Protein AF-A0A930QP45-F1 (afdb_monomer_lite)

Sequence (273 aa):
MTIDEEVNREAQKKAFLYTALIFAVLMLITQWYATQAVAEECGYDPLLGSYISIGSSKIYPPYDYLLWSYDEYISRAIPDILDAYSALAQIVLLISMVLMYFIKKNLLVQTSHGSASFASKKDIDQSDLGSYASKNGGVYEYRKTKKKFLGLIPYTKKEKIIKDSGVVVGINPYTHKLMLHDGVEHMLLMAPTRSGKGVCTIIPTGLIWKHSIFFFDPKGELWNLTSGYRKNVLKQKVLKFQPLCTDGSAARWNPLAEVNYRTTEELSDVQSI

pLDDT: mean 86.31, std 10.95, range [44.16, 97.75]

Radius of gyration: 36.77 Å; chains: 1; bounding box: 72×48×103 Å

Foldseek 3Di:
DDPQVVQLVVLLVVLVVVLVVQLVVQLLVLLQVLLQQLCVVVVNDCVLDDFDDDPPDTGDHSCSLVVLCPDPVSCVVPVVSSVVSVCSSVVSVVVSVVSSVVSSVVSRDDQPPHPDDPDDPVNLVQALFFQADDPPGGDFDWDFDFDDDVNHRTDTDTDGHGDQAAFFPAADPVPRHTTGHDDPDDDDDDDDPPRCCCPRTVLVNLQRHLDDDDDPDPPCPSVVRRQCNCCPPSVDDGAAADPPDDVPRHDDDDLVVQAPPPDPCRVVSVVVD

Secondary structure (DSSP, 8-state):
--HHHHHHHHHHHHHHHHHHHHHHHHHHHHHHHHHHHHHHHTTT-GGG---EEETTEEE--TTHHHHHHH-HHHHHHSHHHHHHHTTHHHHHHHHHHHHHHHHHHHH----TT----PPPHHHHTTSS-SSS-BSSSS-B-EEEEEEEETTTEEEEEEEEPPP-S-EEEEE-TTT-PEEEE-SSS-------TTS-HIIIIIHHHHHH--S------TTSHHHHHHHHHHHHTS------B-TT--SS-SB---GGGGS-TTSTTHHHHHHH-

Structure (mmCIF, N/CA/C/O backbone):
data_AF-A0A930QP45-F1
#
_entry.id   AF-A0A930QP45-F1
#
loop_
_atom_site.group_PDB
_atom_site.id
_atom_site.type_symbol
_atom_site.label_atom_id
_atom_site.label_alt_id
_atom_site.label_comp_id
_atom_site.label_asym_id
_atom_site.label_entity_id
_atom_site.label_seq_id
_atom_site.pdbx_PDB_ins_code
_atom_site.Cartn_x
_atom_site.Cartn_y
_atom_site.Cartn_z
_atom_site.occupancy
_atom_site.B_iso_or_equiv
_atom_site.auth_seq_id
_atom_site.auth_comp_id
_atom_site.auth_asym_id
_atom_site.auth_atom_id
_atom_site.pdbx_PDB_model_num
ATOM 1 N N . MET A 1 1 ? 14.841 -12.980 0.825 1.00 49.50 1 MET A N 1
ATOM 2 C CA . MET A 1 1 ? 15.265 -11.945 -0.131 1.00 49.50 1 MET A CA 1
ATOM 3 C C . MET A 1 1 ? 14.621 -10.659 0.331 1.00 49.50 1 MET A C 1
ATOM 5 O O . MET A 1 1 ? 13.404 -10.650 0.480 1.00 49.50 1 MET A O 1
ATOM 9 N N . THR A 1 2 ? 15.402 -9.656 0.715 1.00 63.16 2 THR A N 1
ATOM 10 C CA . THR A 1 2 ? 14.841 -8.378 1.186 1.00 63.16 2 THR A CA 1
ATOM 11 C C . THR A 1 2 ? 14.203 -7.627 0.010 1.00 63.16 2 THR A C 1
ATOM 13 O O . THR A 1 2 ? 14.558 -7.863 -1.145 1.00 63.16 2 THR A O 1
ATOM 16 N N . ILE A 1 3 ? 13.248 -6.729 0.277 1.00 63.53 3 ILE A N 1
ATOM 17 C CA . ILE A 1 3 ? 12.600 -5.910 -0.769 1.00 63.53 3 ILE A CA 1
ATOM 18 C C . ILE A 1 3 ? 13.662 -5.161 -1.598 1.00 63.53 3 ILE A C 1
ATOM 20 O O . ILE A 1 3 ? 13.576 -5.105 -2.824 1.00 63.53 3 ILE A O 1
ATOM 24 N N . ASP A 1 4 ? 14.719 -4.681 -0.942 1.00 66.62 4 ASP A N 1
ATOM 25 C CA . ASP A 1 4 ? 15.844 -3.992 -1.578 1.00 66.62 4 ASP A CA 1
ATOM 26 C C . ASP A 1 4 ? 16.640 -4.897 -2.541 1.00 66.62 4 ASP A C 1
ATOM 28 O O . ASP A 1 4 ? 17.065 -4.447 -3.606 1.00 66.62 4 ASP A O 1
ATOM 32 N N . GLU A 1 5 ? 16.828 -6.183 -2.219 1.00 73.69 5 GLU A N 1
ATOM 33 C CA . GLU A 1 5 ? 17.485 -7.148 -3.114 1.00 73.69 5 GLU A CA 1
ATOM 34 C C . GLU A 1 5 ? 16.656 -7.398 -4.376 1.00 73.69 5 GLU A C 1
ATOM 36 O O . GLU A 1 5 ? 17.205 -7.493 -5.476 1.00 73.69 5 GLU A O 1
ATOM 41 N N . GLU A 1 6 ? 15.331 -7.474 -4.242 1.00 76.88 6 GLU A N 1
ATOM 42 C CA . GLU A 1 6 ? 14.438 -7.660 -5.382 1.00 76.88 6 GLU A CA 1
ATOM 43 C C . GLU A 1 6 ? 14.409 -6.424 -6.290 1.00 76.88 6 GLU A C 1
ATOM 45 O O . GLU A 1 6 ? 14.542 -6.560 -7.512 1.00 76.88 6 GLU A O 1
ATOM 50 N N . VAL A 1 7 ? 14.344 -5.224 -5.705 1.00 75.12 7 VAL A N 1
ATOM 51 C CA . VAL A 1 7 ? 14.433 -3.951 -6.436 1.00 75.12 7 VAL A CA 1
ATOM 52 C C . VAL A 1 7 ? 15.776 -3.827 -7.152 1.00 75.12 7 VAL A C 1
ATOM 54 O O . VAL A 1 7 ? 15.815 -3.504 -8.340 1.00 75.12 7 VAL A O 1
ATOM 57 N N . ASN A 1 8 ? 16.882 -4.148 -6.480 1.00 82.00 8 ASN A N 1
ATOM 58 C CA . ASN A 1 8 ? 18.208 -4.096 -7.092 1.00 82.00 8 ASN A CA 1
ATOM 59 C C . ASN A 1 8 ? 18.384 -5.158 -8.188 1.00 82.00 8 ASN A C 1
ATOM 61 O O . ASN A 1 8 ? 19.027 -4.890 -9.206 1.00 82.00 8 ASN A O 1
ATOM 65 N N . ARG A 1 9 ? 17.767 -6.338 -8.053 1.00 83.19 9 ARG A N 1
ATOM 66 C CA . ARG A 1 9 ? 17.727 -7.357 -9.113 1.00 83.19 9 ARG A CA 1
ATOM 67 C C . ARG A 1 9 ? 16.935 -6.873 -10.328 1.00 83.19 9 ARG A C 1
ATOM 69 O O . ARG A 1 9 ? 17.365 -7.090 -11.462 1.00 83.19 9 ARG A O 1
ATOM 76 N N . GLU A 1 10 ? 15.798 -6.206 -10.129 1.00 85.56 10 GLU A N 1
ATOM 77 C CA . GLU A 1 10 ? 15.062 -5.571 -11.228 1.00 85.56 10 GLU A CA 1
ATOM 78 C C . GLU A 1 10 ? 15.866 -4.448 -11.888 1.00 85.56 10 GLU A C 1
ATOM 80 O O . GLU A 1 10 ? 15.910 -4.367 -13.117 1.00 85.56 10 GLU A O 1
ATOM 85 N N . ALA A 1 11 ? 16.524 -3.602 -11.093 1.00 85.06 11 ALA A N 1
ATOM 86 C CA . ALA A 1 11 ? 17.393 -2.538 -11.579 1.00 85.06 11 ALA A CA 1
ATOM 87 C C . ALA A 1 11 ? 18.532 -3.098 -12.441 1.00 85.06 11 ALA A C 1
ATOM 89 O O . ALA A 1 11 ? 18.781 -2.586 -13.531 1.00 85.06 11 ALA A O 1
ATOM 90 N N . GLN A 1 12 ? 19.164 -4.195 -12.013 1.00 85.31 12 GLN A N 1
ATOM 91 C CA . GLN A 1 12 ? 20.183 -4.896 -12.798 1.00 85.31 12 GLN A CA 1
ATOM 92 C C . GLN A 1 12 ? 19.629 -5.434 -14.120 1.00 85.31 12 GLN A C 1
ATOM 94 O O . GLN A 1 12 ? 20.250 -5.230 -15.162 1.00 85.31 12 GLN A O 1
ATOM 99 N N . LYS A 1 13 ? 18.447 -6.068 -14.106 1.00 88.25 13 LYS A N 1
ATOM 100 C CA . LYS A 1 13 ? 17.790 -6.553 -15.332 1.00 88.25 13 LYS A CA 1
ATOM 101 C C . LYS A 1 13 ? 17.486 -5.411 -16.303 1.00 88.25 13 LYS A C 1
ATOM 103 O O . LYS A 1 13 ? 17.770 -5.538 -17.491 1.00 88.25 13 LYS A O 1
ATOM 108 N N . LYS A 1 14 ? 16.948 -4.291 -15.808 1.00 89.62 14 LYS A N 1
ATOM 109 C CA . LYS A 1 14 ? 16.665 -3.096 -16.622 1.00 89.62 14 LYS A CA 1
ATOM 110 C C . LYS A 1 14 ? 17.944 -2.479 -17.180 1.00 89.62 14 LYS A C 1
ATOM 112 O O . LYS A 1 14 ? 17.995 -2.191 -18.368 1.00 89.62 14 LYS A O 1
ATOM 117 N N . ALA A 1 15 ? 18.982 -2.332 -16.355 1.00 90.06 15 ALA A N 1
ATOM 118 C CA . ALA A 1 15 ? 20.276 -1.807 -16.782 1.00 90.06 15 ALA A CA 1
ATOM 119 C C . ALA A 1 15 ? 20.884 -2.655 -17.905 1.00 90.06 15 ALA A C 1
ATOM 121 O O . ALA A 1 15 ? 21.324 -2.112 -18.917 1.00 90.06 15 ALA A O 1
ATOM 122 N N . PHE A 1 16 ? 20.859 -3.982 -17.752 1.00 90.69 16 PHE A N 1
ATOM 123 C CA . PHE A 1 16 ? 21.321 -4.908 -18.780 1.00 90.69 16 PHE A CA 1
ATOM 124 C C . PHE A 1 16 ? 20.503 -4.770 -20.068 1.00 90.69 16 PHE A C 1
ATOM 126 O O . PHE A 1 16 ? 21.086 -4.590 -21.132 1.00 90.69 16 PHE A O 1
ATOM 133 N N . LEU A 1 17 ? 19.168 -4.776 -19.972 1.00 92.81 17 LEU A N 1
ATOM 134 C CA . LEU A 1 17 ? 18.277 -4.650 -21.128 1.00 92.81 17 LEU A CA 1
ATOM 135 C C . LEU A 1 17 ? 18.516 -3.340 -21.897 1.00 92.81 17 LEU A C 1
ATOM 137 O O . LEU A 1 17 ? 18.656 -3.359 -23.116 1.00 92.81 17 LEU A O 1
ATOM 141 N N . TYR A 1 18 ? 18.594 -2.208 -21.191 1.00 92.12 18 TYR A N 1
ATOM 142 C CA . TYR A 1 18 ? 18.845 -0.903 -21.805 1.00 92.12 18 TYR A CA 1
ATOM 143 C C . TYR A 1 18 ? 20.219 -0.843 -22.462 1.00 92.12 18 TYR A C 1
ATOM 145 O O . TYR A 1 18 ? 20.330 -0.376 -23.590 1.00 92.12 18 TYR A O 1
ATOM 153 N N . THR A 1 19 ? 21.251 -1.359 -21.795 1.00 92.19 19 THR A N 1
ATOM 154 C CA . THR A 1 19 ? 22.601 -1.378 -22.367 1.00 92.19 19 THR A CA 1
ATOM 155 C C . THR A 1 19 ? 22.666 -2.283 -23.596 1.00 92.19 19 THR A C 1
ATOM 157 O O . THR A 1 19 ? 23.230 -1.878 -24.604 1.00 92.19 19 THR A O 1
ATOM 160 N N . ALA A 1 20 ? 22.051 -3.469 -23.556 1.00 92.94 20 ALA A N 1
ATOM 161 C CA . ALA A 1 20 ? 22.016 -4.391 -24.689 1.00 92.94 20 ALA A CA 1
ATOM 162 C C . ALA A 1 20 ? 21.291 -3.784 -25.901 1.00 92.94 20 ALA A C 1
ATOM 164 O O . ALA A 1 20 ? 21.768 -3.907 -27.026 1.00 92.94 20 ALA A O 1
ATOM 165 N N . LEU A 1 21 ? 20.177 -3.079 -25.669 1.00 95.25 21 LEU A N 1
ATOM 166 C CA . LEU A 1 21 ? 19.453 -2.370 -26.724 1.00 95.25 21 LEU A CA 1
ATOM 167 C C . LEU A 1 21 ? 20.297 -1.236 -27.323 1.00 95.25 21 LEU A C 1
ATOM 169 O O . LEU A 1 21 ? 20.416 -1.142 -28.542 1.00 95.25 21 LEU A O 1
ATOM 173 N N . ILE A 1 22 ? 20.904 -0.399 -26.476 1.00 93.62 22 ILE A N 1
ATOM 174 C CA . ILE A 1 22 ? 21.774 0.703 -26.914 1.00 93.62 22 ILE A CA 1
ATOM 175 C C . ILE A 1 22 ? 22.971 0.159 -27.702 1.00 93.62 22 ILE A C 1
ATOM 177 O O . ILE A 1 22 ? 23.286 0.684 -28.765 1.00 93.62 22 ILE A O 1
ATOM 181 N N . PHE A 1 23 ? 23.604 -0.912 -27.218 1.00 94.88 23 PHE A N 1
ATOM 182 C CA . PHE A 1 23 ? 24.708 -1.582 -27.900 1.00 94.88 23 PHE A CA 1
ATOM 183 C C . PHE A 1 23 ? 24.290 -2.100 -29.277 1.00 94.88 23 PHE A C 1
ATOM 185 O O . PHE A 1 23 ? 24.970 -1.810 -30.253 1.00 94.88 23 PHE A O 1
ATOM 192 N N . ALA A 1 24 ? 23.160 -2.808 -29.380 1.00 94.56 24 ALA A N 1
ATOM 193 C CA . ALA A 1 24 ? 22.679 -3.331 -30.656 1.00 94.56 24 ALA A CA 1
ATOM 194 C C . ALA A 1 24 ? 22.413 -2.208 -31.673 1.00 94.56 24 ALA A C 1
ATOM 196 O O . ALA A 1 24 ? 22.808 -2.320 -32.831 1.00 94.56 24 ALA A O 1
ATOM 197 N N . VAL A 1 25 ? 21.795 -1.105 -31.236 1.00 95.25 25 VAL A N 1
ATOM 198 C CA . VAL A 1 25 ? 21.522 0.056 -32.098 1.00 95.25 25 VAL A CA 1
ATOM 199 C C . VAL A 1 25 ? 22.816 0.737 -32.542 1.00 95.25 25 VAL A C 1
ATOM 201 O O . VAL A 1 25 ? 22.991 0.979 -33.734 1.00 95.25 25 VAL A O 1
ATOM 204 N N . LEU A 1 26 ? 23.736 1.020 -31.614 1.00 94.56 26 LEU A N 1
ATOM 205 C CA . LEU A 1 26 ? 25.018 1.643 -31.948 1.00 94.56 26 LEU A CA 1
ATOM 206 C C . LEU A 1 26 ? 25.853 0.753 -32.867 1.00 94.56 26 LEU A C 1
ATOM 208 O O . LEU A 1 26 ? 26.395 1.243 -33.849 1.00 94.56 26 LEU A O 1
ATOM 212 N N . MET A 1 27 ? 25.900 -0.552 -32.599 1.00 93.94 27 MET A N 1
ATOM 213 C CA . MET A 1 27 ? 26.625 -1.507 -33.430 1.00 93.94 27 MET A CA 1
ATOM 214 C C . MET A 1 27 ? 26.066 -1.540 -34.853 1.00 93.94 27 MET A C 1
ATOM 216 O O . MET A 1 27 ? 26.839 -1.473 -35.800 1.00 93.94 27 MET A O 1
ATOM 220 N N . LEU A 1 28 ? 24.739 -1.566 -35.024 1.00 95.00 28 LEU A N 1
ATOM 221 C CA . LEU A 1 28 ? 24.119 -1.512 -36.352 1.00 95.00 28 LEU A CA 1
ATOM 222 C C . LEU A 1 28 ? 24.458 -0.217 -37.096 1.00 95.00 28 LEU A C 1
ATOM 224 O O . LEU A 1 28 ? 24.818 -0.273 -38.267 1.00 95.00 28 LEU A O 1
ATOM 228 N N . ILE A 1 29 ? 24.381 0.937 -36.426 1.00 95.12 29 ILE A N 1
ATOM 229 C CA . ILE A 1 29 ? 24.712 2.236 -37.034 1.00 95.12 29 ILE A CA 1
ATOM 230 C C . ILE A 1 29 ? 26.186 2.277 -37.448 1.00 95.12 29 ILE A C 1
ATOM 232 O O . ILE A 1 29 ? 26.503 2.695 -38.558 1.00 95.12 29 ILE A O 1
ATOM 236 N N . THR A 1 30 ? 27.087 1.824 -36.579 1.00 94.31 30 THR A N 1
ATOM 237 C CA . THR A 1 30 ? 28.529 1.829 -36.837 1.00 94.31 30 THR A CA 1
ATOM 238 C C . THR A 1 30 ? 28.924 0.852 -37.941 1.00 94.31 30 THR A C 1
ATOM 240 O O . THR A 1 30 ? 29.732 1.206 -38.793 1.00 94.31 30 THR A O 1
ATOM 243 N N . GLN A 1 31 ? 28.334 -0.344 -37.973 1.00 92.81 31 GLN A N 1
ATOM 244 C CA . GLN A 1 31 ? 28.554 -1.316 -39.050 1.00 92.81 31 GLN A CA 1
ATOM 245 C C . GLN A 1 31 ? 28.015 -0.803 -40.387 1.00 92.81 31 GLN A C 1
ATOM 247 O O . GLN A 1 31 ? 28.663 -0.943 -41.426 1.00 92.81 31 GLN A O 1
ATOM 252 N N . TRP A 1 32 ? 26.872 -0.115 -40.361 1.00 95.25 32 TRP A N 1
ATOM 253 C CA . TRP A 1 32 ? 26.335 0.503 -41.564 1.00 95.25 32 TRP A CA 1
ATOM 254 C C . TRP A 1 32 ? 27.219 1.632 -42.081 1.00 95.25 32 TRP A C 1
ATOM 256 O O . TRP A 1 32 ? 27.485 1.693 -43.279 1.00 95.25 32 TRP A O 1
ATOM 266 N N . TYR A 1 33 ? 27.714 2.477 -41.175 1.00 95.69 33 TYR A N 1
ATOM 267 C CA . TYR A 1 33 ? 28.674 3.526 -41.494 1.00 95.69 33 TYR A CA 1
ATOM 268 C C . TYR A 1 33 ? 29.949 2.950 -42.117 1.00 95.69 33 TYR A C 1
ATOM 270 O O . TYR A 1 33 ? 30.330 3.386 -43.197 1.00 95.69 33 TYR A O 1
ATOM 278 N N . ALA A 1 34 ? 30.558 1.935 -41.490 1.00 94.94 34 ALA A N 1
ATOM 279 C CA . ALA A 1 34 ? 31.752 1.275 -42.020 1.00 94.94 34 ALA A CA 1
ATOM 280 C C . ALA A 1 34 ? 31.498 0.702 -43.421 1.00 94.94 34 ALA A C 1
ATOM 282 O O . ALA A 1 34 ? 32.302 0.893 -44.326 1.00 94.94 34 ALA A O 1
ATOM 283 N N . THR A 1 35 ? 30.336 0.077 -43.628 1.00 94.81 35 THR A N 1
ATOM 284 C CA . THR A 1 35 ? 29.959 -0.456 -44.940 1.00 94.81 35 THR A CA 1
ATOM 285 C C . THR A 1 35 ? 29.865 0.645 -46.001 1.00 94.81 35 THR A C 1
ATOM 287 O O . THR A 1 35 ? 30.421 0.491 -47.085 1.00 94.81 35 THR A O 1
ATOM 290 N N . GLN A 1 36 ? 29.178 1.760 -45.716 1.00 94.94 36 GLN A N 1
ATOM 291 C CA . GLN A 1 36 ? 29.063 2.844 -46.700 1.00 94.94 36 GLN A CA 1
ATOM 292 C C . GLN A 1 36 ? 30.410 3.525 -46.964 1.00 94.94 36 GLN A C 1
ATOM 294 O O . GLN A 1 36 ? 30.703 3.834 -48.113 1.00 94.94 36 GLN A O 1
ATOM 299 N N . ALA A 1 37 ? 31.229 3.725 -45.928 1.00 94.31 37 ALA A N 1
ATOM 300 C CA . ALA A 1 37 ? 32.532 4.370 -46.059 1.00 94.31 37 ALA A CA 1
ATOM 301 C C . ALA A 1 37 ? 33.485 3.545 -46.940 1.00 94.31 37 ALA A C 1
ATOM 303 O O . ALA A 1 37 ? 34.055 4.071 -47.892 1.00 94.31 37 ALA A O 1
ATOM 304 N N . VAL A 1 38 ? 33.573 2.231 -46.703 1.00 94.12 38 VAL A N 1
ATOM 305 C CA . VAL A 1 38 ? 34.374 1.323 -47.542 1.00 94.12 38 VAL A CA 1
ATOM 306 C C . VAL A 1 38 ? 33.850 1.289 -48.980 1.00 94.12 38 VAL A C 1
ATOM 308 O O . VAL A 1 38 ? 34.637 1.340 -49.925 1.00 94.12 38 VAL A O 1
ATOM 311 N N . ALA A 1 39 ? 32.526 1.249 -49.166 1.00 93.38 39 ALA A N 1
ATOM 312 C CA . ALA A 1 39 ? 31.922 1.281 -50.494 1.00 93.38 39 ALA A CA 1
ATOM 313 C C . ALA A 1 39 ? 32.240 2.574 -51.260 1.00 93.38 39 ALA A C 1
ATOM 315 O O . ALA A 1 39 ? 32.512 2.517 -52.459 1.00 93.38 39 ALA A O 1
ATOM 316 N N . GLU A 1 40 ? 32.217 3.723 -50.585 1.00 93.12 40 GLU A N 1
ATOM 317 C CA . GLU A 1 40 ? 32.550 5.020 -51.172 1.00 93.12 40 GLU A CA 1
ATOM 318 C C . GLU A 1 40 ? 34.032 5.106 -51.556 1.00 93.12 40 GLU A C 1
ATOM 320 O O . GLU A 1 40 ? 34.341 5.495 -52.683 1.00 93.12 40 GLU A O 1
ATOM 325 N N . GLU A 1 41 ? 34.938 4.667 -50.677 1.00 92.88 41 GLU A N 1
ATOM 326 C CA . GLU A 1 41 ? 36.384 4.641 -50.945 1.00 92.88 41 GLU A CA 1
ATOM 327 C C . GLU A 1 41 ? 36.750 3.720 -52.117 1.00 92.88 41 GLU A C 1
ATOM 329 O O . GLU A 1 41 ? 37.633 4.037 -52.913 1.00 92.88 41 GLU A O 1
ATOM 334 N N . CYS A 1 42 ? 36.020 2.617 -52.282 1.00 90.06 42 CYS A N 1
ATOM 335 C CA . CYS A 1 42 ? 36.181 1.703 -53.412 1.00 90.06 42 CYS A CA 1
ATOM 336 C C . CYS A 1 42 ? 35.427 2.155 -54.677 1.00 90.06 42 CYS A C 1
ATOM 338 O O . CYS A 1 42 ? 35.386 1.421 -55.663 1.00 90.06 42 CYS A O 1
ATOM 340 N N . GLY A 1 43 ? 34.769 3.319 -54.666 1.00 90.00 43 GLY A N 1
ATOM 341 C CA . GLY A 1 43 ? 34.016 3.823 -55.817 1.00 90.00 43 GLY A CA 1
ATOM 342 C C . GLY A 1 43 ? 32.782 2.987 -56.185 1.00 90.00 43 GLY A C 1
ATOM 343 O O . GLY A 1 43 ? 32.316 3.042 -57.325 1.00 90.00 43 GLY A O 1
ATOM 344 N N . TYR A 1 44 ? 32.218 2.245 -55.228 1.00 90.12 44 TYR A N 1
ATOM 345 C CA . TYR A 1 44 ? 31.093 1.324 -55.413 1.00 90.12 44 TYR A CA 1
ATOM 346 C C . TYR A 1 44 ? 31.371 0.247 -56.474 1.00 90.12 44 TYR A C 1
ATOM 348 O O . TYR A 1 44 ? 30.520 -0.001 -57.339 1.00 90.12 44 TYR A O 1
ATOM 356 N N . ASP A 1 45 ? 32.562 -0.358 -56.413 1.00 89.06 45 ASP A N 1
ATOM 357 C CA . ASP A 1 45 ? 32.994 -1.414 -57.329 1.00 89.06 45 ASP A CA 1
ATOM 358 C C . ASP A 1 45 ? 32.003 -2.602 -57.347 1.00 89.06 45 ASP A C 1
ATOM 360 O O . ASP A 1 45 ? 31.548 -3.032 -56.281 1.00 89.06 45 ASP A O 1
ATOM 364 N N . PRO A 1 46 ? 31.655 -3.155 -58.528 1.00 85.94 46 PRO A N 1
ATOM 365 C CA . PRO A 1 46 ? 30.756 -4.305 -58.639 1.00 85.94 46 PRO A CA 1
ATOM 366 C C . PRO A 1 46 ? 31.185 -5.550 -57.846 1.00 85.94 46 PRO A C 1
ATOM 368 O O . PRO A 1 46 ? 30.330 -6.371 -57.513 1.00 85.94 46 PRO A O 1
ATOM 371 N N . LEU A 1 47 ? 32.4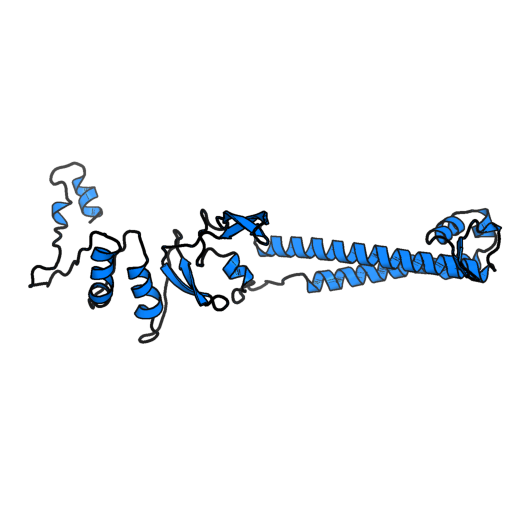78 -5.708 -57.539 1.00 86.81 47 LEU A N 1
ATOM 372 C CA . LEU A 1 47 ? 33.007 -6.831 -56.758 1.00 86.81 47 LEU A CA 1
ATOM 373 C C . LEU A 1 47 ? 32.553 -6.818 -55.292 1.00 86.81 47 LEU A C 1
ATOM 375 O O . LEU A 1 47 ? 32.560 -7.866 -54.652 1.00 86.81 47 LEU A O 1
ATOM 379 N N . LEU A 1 48 ? 32.111 -5.669 -54.769 1.00 86.44 48 LEU A N 1
ATOM 380 C CA . LEU A 1 48 ? 31.583 -5.546 -53.406 1.00 86.44 48 LEU A CA 1
ATOM 381 C C . LEU A 1 48 ? 30.169 -6.135 -53.252 1.00 86.44 48 LEU A C 1
ATOM 383 O O . LEU A 1 48 ? 29.699 -6.337 -52.134 1.00 86.44 48 LEU A O 1
ATOM 387 N N . GLY A 1 49 ? 29.496 -6.459 -54.358 1.00 87.19 49 GLY A N 1
ATOM 388 C CA . GLY A 1 49 ? 28.193 -7.116 -54.358 1.00 87.19 49 GLY A CA 1
ATOM 389 C C . GLY A 1 49 ? 27.027 -6.177 -54.665 1.00 87.19 49 GLY A C 1
ATOM 390 O O . GLY A 1 49 ? 27.165 -5.150 -55.327 1.00 87.19 49 GLY A O 1
ATOM 391 N N . SER A 1 50 ? 25.824 -6.574 -54.246 1.00 86.44 50 SER A N 1
ATOM 392 C CA . SER A 1 50 ? 24.586 -5.887 -54.619 1.00 86.44 50 SER A CA 1
ATOM 393 C C . SER A 1 50 ? 24.211 -4.781 -53.635 1.00 86.44 50 SER A C 1
ATOM 395 O O . SER A 1 50 ? 23.985 -5.048 -52.457 1.00 86.44 50 SER A O 1
ATOM 397 N N . TYR A 1 51 ? 24.011 -3.571 -54.147 1.00 90.12 51 TYR A N 1
ATOM 398 C CA . TYR A 1 51 ? 23.443 -2.444 -53.409 1.00 90.12 51 TYR A CA 1
ATOM 399 C C . TYR A 1 51 ? 22.043 -2.089 -53.918 1.00 90.12 51 TYR A C 1
ATOM 401 O O . TYR A 1 51 ? 21.663 -2.392 -55.051 1.00 90.12 51 TYR A O 1
ATOM 409 N N . ILE A 1 52 ? 21.282 -1.373 -53.092 1.00 91.25 52 ILE A N 1
ATOM 410 C CA . ILE A 1 52 ? 20.013 -0.767 -53.500 1.00 91.25 52 ILE A CA 1
ATOM 411 C C . ILE A 1 52 ? 20.302 0.659 -53.974 1.00 91.25 52 ILE A C 1
ATOM 413 O O . ILE A 1 52 ? 20.879 1.462 -53.242 1.00 91.25 52 ILE A O 1
ATOM 417 N N . SER A 1 53 ? 19.904 0.991 -55.202 1.00 87.94 53 SER A N 1
ATOM 418 C CA . SER A 1 53 ? 19.996 2.356 -55.728 1.00 87.94 53 SER A CA 1
ATOM 419 C C . SER A 1 53 ? 18.726 3.143 -55.403 1.00 87.94 53 SER A C 1
ATOM 421 O O . SER A 1 53 ? 17.648 2.803 -55.894 1.00 87.94 53 SER A O 1
ATOM 423 N N . ILE A 1 54 ? 18.851 4.212 -54.617 1.00 86.19 54 ILE A N 1
ATOM 424 C CA . ILE A 1 54 ? 17.771 5.172 -54.360 1.00 86.19 54 ILE A CA 1
ATOM 425 C C . ILE A 1 54 ? 18.215 6.526 -54.918 1.00 86.19 54 ILE A C 1
ATOM 427 O O . ILE A 1 54 ? 19.042 7.220 -54.329 1.00 86.19 54 ILE A O 1
ATOM 431 N N . GLY A 1 55 ? 17.684 6.900 -56.086 1.00 85.12 55 GLY A N 1
ATOM 432 C CA . GLY A 1 55 ? 18.118 8.104 -56.801 1.00 85.12 55 GLY A CA 1
ATOM 433 C C . GLY A 1 55 ? 19.587 8.005 -57.225 1.00 85.12 55 GLY A C 1
ATOM 434 O O . GLY A 1 55 ? 19.964 7.069 -57.925 1.00 85.12 55 GLY A O 1
ATOM 435 N N . SER A 1 56 ? 20.412 8.964 -56.795 1.00 82.31 56 SER A N 1
ATOM 436 C CA . SER A 1 56 ? 21.865 8.974 -57.025 1.00 82.31 56 SER A CA 1
ATOM 437 C C . SER A 1 56 ? 22.672 8.241 -55.949 1.00 82.31 56 SER A C 1
ATOM 439 O O . SER A 1 56 ? 23.878 8.073 -56.107 1.00 82.31 56 SER A O 1
ATOM 441 N N . SER A 1 57 ? 22.038 7.826 -54.850 1.00 86.06 57 SER A N 1
ATOM 442 C CA . SER A 1 57 ? 22.712 7.172 -53.730 1.00 86.06 57 SER A CA 1
ATOM 443 C C . SER A 1 57 ? 22.655 5.654 -53.877 1.00 86.06 57 SER A C 1
ATOM 445 O O . SER A 1 57 ? 21.600 5.074 -54.147 1.00 86.06 57 SER A O 1
ATOM 447 N N . LYS A 1 58 ? 23.800 5.003 -53.678 1.00 91.75 58 LYS A N 1
ATOM 448 C CA . LYS A 1 58 ? 23.938 3.547 -53.640 1.00 91.75 58 LYS A CA 1
ATOM 449 C C . LYS A 1 58 ? 24.075 3.134 -52.179 1.00 91.75 58 LYS A C 1
ATOM 451 O O . LYS A 1 58 ? 24.956 3.640 -51.498 1.00 91.75 58 LYS A O 1
ATOM 456 N N . ILE A 1 59 ? 23.185 2.273 -51.694 1.00 92.44 59 ILE A N 1
ATOM 457 C CA . ILE A 1 59 ? 23.127 1.899 -50.278 1.00 92.44 59 ILE A CA 1
ATOM 458 C C . ILE A 1 59 ? 23.368 0.401 -50.145 1.00 92.44 59 ILE A C 1
ATOM 460 O O . ILE A 1 59 ? 22.557 -0.410 -50.602 1.00 92.44 59 ILE A O 1
ATOM 464 N N . TYR A 1 60 ? 24.468 0.051 -49.485 1.00 94.12 60 TYR A N 1
ATOM 465 C CA . TYR A 1 60 ? 24.758 -1.329 -49.096 1.00 94.12 60 TYR A CA 1
ATOM 466 C C . TYR A 1 60 ? 24.079 -1.722 -47.767 1.00 94.12 60 TYR A C 1
ATOM 468 O O . TYR A 1 60 ? 23.896 -0.868 -46.887 1.00 94.12 60 TYR A O 1
ATOM 476 N N . PRO A 1 61 ? 23.689 -2.996 -47.596 1.00 92.81 61 PRO A N 1
ATOM 477 C CA . PRO A 1 61 ? 23.273 -3.559 -46.315 1.00 92.81 61 PRO A CA 1
ATOM 478 C C . PRO A 1 61 ? 24.300 -3.349 -45.190 1.00 92.81 61 PRO A C 1
ATOM 480 O O . PRO A 1 61 ? 25.497 -3.430 -45.422 1.00 92.81 61 PRO A O 1
ATOM 483 N N . PRO A 1 62 ? 23.870 -3.150 -43.934 1.00 92.12 62 PRO A N 1
ATOM 484 C CA . PRO A 1 62 ? 24.767 -2.795 -42.831 1.00 92.12 62 PRO A CA 1
ATOM 485 C C . PRO A 1 62 ? 25.764 -3.884 -42.406 1.00 92.12 62 PRO A C 1
ATOM 487 O O . PRO A 1 62 ? 26.596 -3.613 -41.550 1.00 92.12 62 PRO A O 1
ATOM 490 N N . TYR A 1 63 ? 25.665 -5.105 -42.934 1.00 90.69 63 TYR A N 1
ATOM 491 C CA . TYR A 1 63 ? 26.524 -6.239 -42.577 1.00 90.69 63 TYR A CA 1
ATOM 492 C C . TYR A 1 63 ? 27.606 -6.543 -43.626 1.00 90.69 63 TYR A C 1
ATOM 494 O O . TYR A 1 63 ? 28.438 -7.416 -43.382 1.00 90.69 63 TYR A O 1
ATOM 502 N N . ASP A 1 64 ? 27.614 -5.852 -44.770 1.00 93.19 64 ASP A N 1
ATOM 503 C CA . ASP A 1 64 ? 28.509 -6.193 -45.881 1.00 93.19 64 ASP A CA 1
ATOM 504 C C . ASP A 1 64 ? 29.978 -5.909 -45.561 1.00 93.19 64 ASP A C 1
ATOM 506 O O . ASP A 1 64 ? 30.832 -6.687 -45.973 1.00 93.19 64 ASP A O 1
ATOM 510 N N . TYR A 1 65 ? 30.277 -4.904 -44.726 1.00 93.44 65 TYR A N 1
ATOM 511 C CA . TYR A 1 65 ? 31.630 -4.704 -44.193 1.00 93.44 65 TYR A CA 1
ATOM 512 C C . TYR A 1 65 ? 32.214 -5.997 -43.602 1.00 93.44 65 TYR A C 1
ATOM 514 O O . TYR A 1 65 ? 33.334 -6.379 -43.932 1.00 93.44 65 TYR A O 1
ATOM 522 N N . LEU A 1 66 ? 31.435 -6.713 -42.779 1.00 91.69 66 LEU A N 1
ATOM 523 C CA . LEU A 1 66 ? 31.880 -7.972 -42.179 1.00 91.69 66 LEU A CA 1
ATOM 524 C C . LEU A 1 66 ? 32.093 -9.050 -43.241 1.00 91.69 66 LEU A C 1
ATOM 526 O O . LEU A 1 66 ? 33.071 -9.788 -43.162 1.00 91.69 66 LEU A O 1
ATOM 530 N N . LEU A 1 67 ? 31.202 -9.139 -44.232 1.00 92.56 67 LEU A N 1
ATOM 531 C CA . LEU A 1 67 ? 31.349 -10.097 -45.328 1.00 92.56 67 LEU A CA 1
ATOM 532 C C . LEU A 1 67 ? 32.648 -9.848 -46.102 1.00 92.56 67 LEU A C 1
ATOM 534 O O . LEU A 1 67 ? 33.399 -10.790 -46.328 1.00 92.56 67 LEU A O 1
ATOM 538 N N . TRP A 1 68 ? 32.957 -8.591 -46.424 1.00 93.44 68 TRP A N 1
ATOM 539 C CA . TRP A 1 68 ? 34.190 -8.204 -47.113 1.00 93.44 68 TRP A CA 1
ATOM 540 C C . TRP A 1 68 ? 35.442 -8.449 -46.271 1.00 93.44 68 TRP A C 1
ATOM 542 O O . TRP A 1 68 ? 36.461 -8.881 -46.803 1.00 93.44 68 TRP A O 1
ATOM 552 N N . SER A 1 69 ? 35.370 -8.224 -44.955 1.00 90.06 69 SER A N 1
ATOM 553 C CA . SER A 1 69 ? 36.473 -8.522 -44.034 1.00 90.06 69 SER A CA 1
ATOM 554 C C . SER A 1 69 ? 36.770 -10.020 -43.901 1.00 90.06 69 SER A C 1
ATOM 556 O O . SER A 1 69 ? 37.915 -10.381 -43.645 1.00 90.06 69 SER A O 1
ATOM 558 N N . TYR A 1 70 ? 35.767 -10.893 -44.052 1.00 90.38 70 TYR A N 1
ATOM 559 C CA . TYR A 1 70 ? 35.950 -12.351 -43.995 1.00 90.38 70 TYR A CA 1
ATOM 560 C C . TYR A 1 70 ? 36.224 -12.996 -45.358 1.00 90.38 70 TYR A C 1
ATOM 562 O O . TYR A 1 70 ? 36.672 -14.143 -45.405 1.00 90.38 70 TYR A O 1
ATOM 570 N N . ASP A 1 71 ? 35.964 -12.291 -46.456 1.00 92.12 71 ASP A N 1
ATOM 571 C CA . ASP A 1 71 ? 36.255 -12.767 -47.802 1.00 92.12 71 ASP A CA 1
ATOM 572 C C . ASP A 1 71 ? 37.763 -12.670 -48.091 1.00 92.12 71 ASP A C 1
ATOM 574 O O . ASP A 1 71 ? 38.367 -11.599 -48.026 1.00 92.12 71 ASP A O 1
ATOM 578 N N . GLU A 1 72 ? 38.400 -13.800 -48.409 1.00 89.81 72 GLU A N 1
ATOM 579 C CA . GLU A 1 72 ? 39.852 -13.888 -48.629 1.00 89.81 72 GLU A CA 1
ATOM 580 C C . GLU A 1 72 ? 40.320 -13.099 -49.865 1.00 89.81 72 GLU A C 1
ATOM 582 O O . GLU A 1 72 ? 41.463 -12.640 -49.919 1.00 89.81 72 GLU A O 1
ATOM 587 N N . TYR A 1 73 ? 39.454 -12.934 -50.866 1.00 89.38 73 TYR A N 1
ATOM 588 C CA . TYR A 1 73 ? 39.776 -12.200 -52.083 1.00 89.38 73 TYR A CA 1
ATOM 589 C C . TYR A 1 73 ? 39.669 -10.691 -51.854 1.00 89.38 73 TYR A C 1
ATOM 591 O O . TYR A 1 73 ? 40.609 -9.955 -52.159 1.00 89.38 73 TYR A O 1
ATOM 599 N N . ILE A 1 74 ? 38.561 -10.237 -51.261 1.00 88.88 74 ILE A N 1
ATOM 600 C CA . ILE A 1 74 ? 38.317 -8.808 -51.017 1.00 88.88 74 ILE A CA 1
ATOM 601 C C . ILE A 1 74 ? 39.279 -8.271 -49.951 1.00 88.88 74 ILE A C 1
ATOM 603 O O . ILE A 1 74 ? 39.901 -7.230 -50.160 1.00 88.88 74 ILE A O 1
ATOM 607 N N . SER A 1 75 ? 39.496 -9.013 -48.861 1.00 89.44 75 SER A N 1
ATOM 608 C CA . SER A 1 75 ? 40.426 -8.604 -47.797 1.00 89.44 75 SER A CA 1
ATOM 609 C C . SER A 1 75 ? 41.876 -8.454 -48.267 1.00 89.44 75 SER A C 1
ATOM 611 O O . SER A 1 75 ? 42.597 -7.598 -47.763 1.00 89.44 75 SER A O 1
ATOM 613 N N . ARG A 1 76 ? 42.307 -9.229 -49.273 1.00 90.81 76 ARG A N 1
ATOM 614 C CA . ARG A 1 76 ? 43.629 -9.073 -49.905 1.00 90.81 76 ARG A CA 1
ATOM 615 C C . ARG A 1 76 ? 43.689 -7.939 -50.921 1.00 90.81 76 ARG A C 1
ATOM 617 O O . ARG A 1 76 ? 44.770 -7.400 -51.139 1.00 90.81 76 ARG A O 1
ATOM 624 N N . ALA A 1 77 ? 42.571 -7.615 -51.567 1.00 90.88 77 ALA A N 1
ATOM 625 C CA . ALA A 1 77 ? 42.512 -6.567 -52.580 1.00 90.88 77 ALA A CA 1
ATOM 626 C C . ALA A 1 77 ? 42.497 -5.160 -51.963 1.00 90.88 77 ALA A C 1
ATOM 62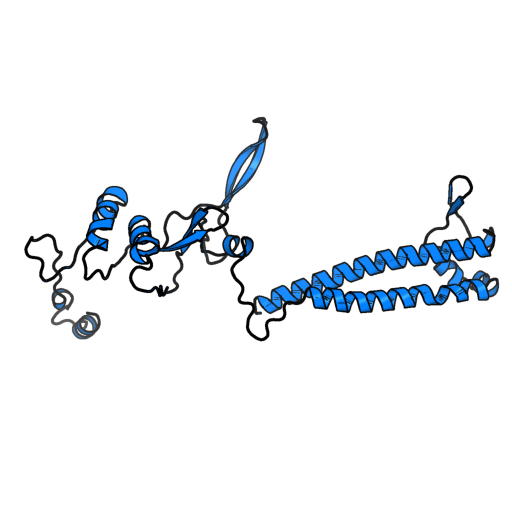8 O O . ALA A 1 77 ? 43.136 -4.259 -52.502 1.00 90.88 77 ALA A O 1
ATOM 629 N N . ILE A 1 78 ? 41.795 -4.983 -50.838 1.00 91.50 78 ILE A N 1
ATOM 630 C CA . ILE A 1 78 ? 41.619 -3.688 -50.158 1.00 91.50 78 ILE A CA 1
ATOM 631 C C . ILE A 1 78 ? 41.948 -3.743 -48.648 1.00 91.50 78 ILE A C 1
ATOM 633 O O . ILE A 1 78 ? 41.127 -3.331 -47.824 1.00 91.50 78 ILE A O 1
ATOM 637 N N . PRO A 1 79 ? 43.141 -4.232 -48.251 1.00 92.25 79 PRO A N 1
ATOM 638 C CA . PRO A 1 79 ? 43.482 -4.429 -46.841 1.00 92.25 79 PRO A CA 1
ATOM 639 C C . PRO A 1 79 ? 43.501 -3.109 -46.060 1.00 92.25 79 PRO A C 1
ATOM 641 O O . PRO A 1 79 ? 42.862 -3.008 -45.017 1.00 92.25 79 PRO A O 1
ATOM 644 N N . ASP A 1 80 ? 44.140 -2.068 -46.605 1.00 92.31 80 ASP A N 1
ATOM 645 C CA . ASP A 1 80 ? 44.314 -0.781 -45.918 1.00 92.31 80 ASP A CA 1
ATOM 646 C C . ASP A 1 80 ? 42.973 -0.084 -45.622 1.00 92.31 80 ASP A C 1
ATOM 648 O O . ASP A 1 80 ? 42.795 0.520 -44.563 1.00 92.31 80 ASP A O 1
ATOM 652 N N . ILE A 1 81 ? 42.010 -0.204 -46.544 1.00 92.19 81 ILE A N 1
ATOM 653 C CA . ILE A 1 81 ? 40.668 0.380 -46.414 1.00 92.19 81 ILE A CA 1
ATOM 654 C C . ILE A 1 81 ? 39.882 -0.351 -45.318 1.00 92.19 81 ILE A C 1
ATOM 656 O O . ILE A 1 81 ? 39.265 0.280 -44.463 1.00 92.19 81 ILE A O 1
ATOM 660 N N . LEU A 1 82 ? 39.906 -1.688 -45.305 1.00 91.62 82 LEU A N 1
ATOM 661 C CA . LEU A 1 82 ? 39.183 -2.474 -44.299 1.00 91.62 82 LEU A CA 1
ATOM 662 C C . LEU A 1 82 ? 39.785 -2.309 -42.897 1.00 91.62 82 LEU A C 1
ATOM 664 O O . LEU A 1 82 ? 39.035 -2.190 -41.917 1.00 91.62 82 LEU A O 1
ATOM 668 N N . ASP A 1 83 ? 41.115 -2.250 -42.808 1.00 92.00 83 ASP A N 1
ATOM 669 C CA . ASP A 1 83 ? 41.849 -2.077 -41.556 1.00 92.00 83 ASP A CA 1
ATOM 670 C C . ASP A 1 83 ? 41.574 -0.713 -40.911 1.00 92.00 83 ASP A C 1
ATOM 672 O O . ASP A 1 83 ? 41.454 -0.643 -39.683 1.00 92.00 83 ASP A O 1
ATOM 676 N N . ALA A 1 84 ? 41.366 0.345 -41.706 1.00 92.56 84 ALA A N 1
ATOM 677 C CA . ALA A 1 84 ? 41.030 1.684 -41.212 1.00 92.56 84 ALA A CA 1
ATOM 678 C C . ALA A 1 84 ? 39.756 1.717 -40.342 1.00 92.56 84 ALA A C 1
ATOM 680 O O . ALA A 1 84 ? 39.662 2.512 -39.402 1.00 92.56 84 ALA A O 1
ATOM 681 N N . TYR A 1 85 ? 38.795 0.824 -40.603 1.00 93.19 85 TYR A N 1
ATOM 682 C CA . TYR A 1 85 ? 37.513 0.754 -39.887 1.00 93.19 85 TYR A CA 1
ATOM 683 C C . TYR A 1 85 ? 37.414 -0.421 -38.897 1.00 93.19 85 TYR A C 1
ATOM 685 O O . TYR A 1 85 ? 36.454 -0.498 -38.123 1.00 93.19 85 TYR A O 1
ATOM 693 N N . SER A 1 86 ? 38.427 -1.292 -38.853 1.00 89.62 86 SER A N 1
ATOM 694 C CA . SER A 1 86 ? 38.446 -2.533 -38.060 1.00 89.62 86 SER A CA 1
ATOM 695 C C . SER A 1 86 ? 38.273 -2.337 -36.555 1.00 89.62 86 SER A C 1
ATOM 697 O O . SER A 1 86 ? 37.764 -3.236 -35.886 1.00 89.62 86 SER A O 1
ATOM 699 N N . ALA A 1 87 ? 38.656 -1.166 -36.029 1.00 92.25 87 ALA A N 1
ATOM 700 C CA . ALA A 1 87 ? 38.599 -0.822 -34.607 1.00 92.25 87 ALA A CA 1
ATOM 701 C C . ALA A 1 87 ? 37.226 -0.295 -34.138 1.00 92.25 87 ALA A C 1
ATOM 703 O O . ALA A 1 87 ? 36.971 -0.191 -32.932 1.00 92.25 87 ALA A O 1
ATOM 704 N N . LEU A 1 88 ? 36.333 0.076 -35.064 1.00 91.62 88 LEU A N 1
ATOM 705 C CA . LEU A 1 88 ? 35.077 0.748 -34.718 1.00 91.62 88 LEU A CA 1
ATOM 706 C C . LEU A 1 88 ? 34.157 -0.129 -33.855 1.00 91.62 88 LEU A C 1
ATOM 708 O O . LEU A 1 88 ? 33.536 0.363 -32.910 1.00 91.62 88 LEU A O 1
ATOM 712 N N . ALA A 1 89 ? 34.105 -1.435 -34.125 1.00 88.75 89 ALA A N 1
ATOM 713 C CA . ALA A 1 89 ? 33.296 -2.382 -33.358 1.00 88.75 89 ALA A CA 1
ATOM 714 C C . ALA A 1 89 ? 33.764 -2.504 -31.895 1.00 88.75 89 ALA A C 1
ATOM 716 O O . ALA A 1 89 ? 32.949 -2.513 -30.969 1.00 88.75 89 ALA A O 1
ATOM 717 N N . GLN A 1 90 ? 35.080 -2.559 -31.673 1.00 91.50 90 GLN A N 1
ATOM 718 C CA . GLN A 1 90 ? 35.697 -2.659 -30.350 1.00 91.50 90 GLN A CA 1
ATOM 719 C C . GLN A 1 90 ? 35.488 -1.359 -29.567 1.00 91.50 90 GLN A C 1
ATOM 721 O O . GLN A 1 90 ? 35.202 -1.407 -28.371 1.00 91.50 90 GLN A O 1
ATOM 726 N N . ILE A 1 91 ? 35.556 -0.201 -30.234 1.00 94.50 91 ILE A N 1
ATOM 727 C CA . ILE A 1 91 ? 35.256 1.099 -29.617 1.00 94.50 91 ILE A CA 1
ATOM 728 C C . ILE A 1 91 ? 33.801 1.141 -29.129 1.00 94.50 91 ILE A C 1
ATOM 730 O O . ILE A 1 91 ? 33.552 1.498 -27.976 1.00 94.50 91 ILE A O 1
ATOM 734 N N . VAL A 1 92 ? 32.837 0.723 -29.958 1.00 94.81 92 VAL A N 1
ATOM 735 C CA . VAL A 1 92 ? 31.416 0.666 -29.566 1.00 94.81 92 VAL A CA 1
ATOM 736 C C . VAL A 1 92 ? 31.198 -0.292 -28.395 1.00 94.81 92 VAL A C 1
ATOM 738 O O . VAL A 1 92 ? 30.469 0.042 -27.456 1.00 94.81 92 VAL A O 1
ATOM 741 N N . LEU A 1 93 ? 31.864 -1.451 -28.397 1.00 93.12 93 LEU A N 1
ATOM 742 C CA . LEU A 1 93 ? 31.817 -2.392 -27.279 1.00 93.12 93 LEU A CA 1
ATOM 743 C C . LEU A 1 93 ? 32.318 -1.742 -25.979 1.00 93.12 93 LEU A C 1
ATOM 745 O O . LEU A 1 93 ? 31.609 -1.782 -24.972 1.00 93.12 93 LEU A O 1
ATOM 749 N N . LEU A 1 94 ? 33.480 -1.083 -25.999 1.00 94.50 94 LEU A N 1
ATOM 750 C CA . LEU A 1 94 ? 34.038 -0.409 -24.821 1.00 94.50 94 LEU A CA 1
ATOM 751 C C . LEU A 1 94 ? 33.119 0.705 -24.303 1.00 94.50 94 LEU A C 1
ATOM 753 O O . LEU A 1 94 ? 32.848 0.775 -23.101 1.00 94.50 94 LEU A O 1
ATOM 757 N N . ILE A 1 95 ? 32.572 1.531 -25.200 1.00 94.38 95 ILE A N 1
ATOM 758 C CA . ILE A 1 95 ? 31.609 2.583 -24.845 1.00 94.38 95 ILE A CA 1
ATOM 759 C C . ILE A 1 95 ? 30.362 1.970 -24.194 1.00 94.38 95 ILE A C 1
ATOM 761 O O . ILE A 1 95 ? 29.889 2.471 -23.171 1.00 94.38 95 ILE A O 1
ATOM 765 N N . SER A 1 96 ? 29.854 0.856 -24.728 1.00 92.44 96 SER A N 1
ATOM 766 C CA . SER A 1 96 ? 28.686 0.172 -24.167 1.00 92.44 96 SER A CA 1
ATOM 767 C C . SER A 1 96 ? 28.939 -0.399 -22.765 1.00 92.44 96 SER A C 1
ATOM 769 O O . SER A 1 96 ? 28.061 -0.314 -21.907 1.00 92.44 96 SER A O 1
ATOM 771 N N . MET A 1 97 ? 30.150 -0.893 -22.477 1.00 91.12 97 MET A N 1
ATOM 772 C CA . MET A 1 97 ? 30.532 -1.361 -21.138 1.00 91.12 97 MET A CA 1
ATOM 773 C C . MET A 1 97 ? 30.579 -0.212 -20.126 1.00 91.12 97 MET A C 1
ATOM 775 O O . MET A 1 97 ? 30.078 -0.342 -19.005 1.00 91.12 97 MET A O 1
ATOM 779 N N . VAL A 1 98 ? 31.134 0.934 -20.526 1.00 93.44 98 VAL A N 1
ATOM 780 C CA . VAL A 1 98 ? 31.172 2.142 -19.691 1.00 93.44 98 VAL A CA 1
ATOM 781 C C . VAL A 1 98 ? 29.752 2.653 -19.423 1.00 93.44 98 VAL A C 1
ATOM 783 O O . VAL A 1 98 ? 29.393 2.917 -18.274 1.00 93.44 98 VAL A O 1
ATOM 786 N N . LEU A 1 99 ? 28.906 2.715 -20.456 1.00 92.00 99 LEU A N 1
ATOM 787 C CA . LEU A 1 99 ? 27.487 3.059 -20.323 1.00 92.00 99 LEU A CA 1
ATOM 788 C C . LEU A 1 99 ? 26.755 2.108 -19.372 1.00 92.00 99 LEU A C 1
ATOM 790 O O . LEU A 1 99 ? 25.998 2.578 -18.523 1.00 92.00 99 LEU A O 1
ATOM 794 N N . MET A 1 100 ? 27.016 0.799 -19.452 1.00 90.06 100 MET A N 1
ATOM 795 C CA . MET A 1 100 ? 26.418 -0.186 -18.547 1.00 90.06 100 MET A CA 1
ATOM 796 C C . MET A 1 100 ? 26.707 0.149 -17.088 1.00 90.06 100 MET A C 1
ATOM 798 O O . MET A 1 100 ? 25.803 0.108 -16.251 1.00 90.06 100 MET A O 1
ATOM 802 N N . TYR A 1 101 ? 27.958 0.495 -16.781 1.00 89.19 101 TYR A N 1
ATOM 803 C CA . TYR A 1 101 ? 28.358 0.867 -15.432 1.00 89.19 101 TYR A CA 1
ATOM 804 C C . TYR A 1 101 ? 27.583 2.093 -14.936 1.00 89.19 101 TYR A C 1
ATOM 806 O O . TYR A 1 101 ? 27.013 2.048 -13.843 1.00 89.19 101 TYR A O 1
ATOM 814 N N . PHE A 1 102 ? 27.486 3.156 -15.742 1.00 91.38 102 PHE A N 1
ATOM 815 C CA . PHE A 1 102 ? 26.760 4.371 -15.358 1.00 91.38 102 PHE A CA 1
ATOM 816 C C . PHE A 1 102 ? 25.247 4.154 -15.231 1.00 91.38 102 PHE A C 1
ATOM 818 O O . PHE A 1 102 ? 24.650 4.585 -14.244 1.00 91.38 102 PHE A O 1
ATOM 825 N N . ILE A 1 103 ? 24.624 3.440 -16.172 1.00 89.69 103 ILE A N 1
ATOM 826 C CA . ILE A 1 103 ? 23.191 3.116 -16.128 1.00 89.69 103 ILE A CA 1
ATOM 827 C C . ILE A 1 103 ? 22.883 2.261 -14.897 1.00 89.69 103 ILE A C 1
ATOM 829 O O . ILE A 1 103 ? 21.959 2.569 -14.145 1.00 89.69 103 ILE A O 1
ATOM 833 N N . LYS A 1 104 ? 23.677 1.212 -14.645 1.00 87.69 104 LYS A N 1
ATOM 834 C CA . LYS A 1 104 ? 23.528 0.364 -13.456 1.00 87.69 104 LYS A CA 1
ATOM 835 C C . LYS A 1 104 ? 23.690 1.181 -12.179 1.00 87.69 104 LYS A C 1
ATOM 837 O O . LYS A 1 104 ? 22.856 1.068 -11.288 1.00 87.69 104 LYS A O 1
ATOM 842 N N . LYS A 1 105 ? 24.730 2.014 -12.095 1.00 85.44 105 LYS A N 1
ATOM 843 C CA . LYS A 1 105 ? 24.986 2.872 -10.931 1.00 85.44 105 LYS A CA 1
ATOM 844 C C . LYS A 1 105 ? 23.807 3.801 -10.635 1.00 85.44 105 LYS A C 1
ATOM 846 O O . LYS A 1 105 ? 23.457 3.949 -9.473 1.00 85.44 105 LYS A O 1
ATOM 851 N N . ASN A 1 106 ? 23.181 4.371 -11.663 1.00 84.06 106 ASN A N 1
ATOM 852 C CA . ASN A 1 106 ? 22.033 5.267 -11.507 1.00 84.06 106 ASN A CA 1
ATOM 853 C C . ASN A 1 106 ? 20.726 4.544 -11.136 1.00 84.06 106 ASN A C 1
ATOM 855 O O . ASN A 1 106 ? 19.823 5.171 -10.592 1.00 84.06 106 ASN A O 1
ATOM 859 N N . LEU A 1 107 ? 20.602 3.249 -11.448 1.00 82.75 107 LEU A N 1
ATOM 860 C CA . LEU A 1 107 ? 19.409 2.450 -11.142 1.00 82.75 107 LEU A CA 1
ATOM 861 C C . LEU A 1 107 ? 19.499 1.702 -9.806 1.00 82.75 107 LEU A C 1
ATOM 863 O O . LEU A 1 107 ? 18.469 1.280 -9.283 1.00 82.75 107 LEU A O 1
ATOM 867 N N . LEU A 1 108 ? 20.706 1.496 -9.273 1.00 78.44 108 LEU A N 1
ATOM 868 C CA . LEU A 1 108 ? 20.907 0.835 -7.988 1.00 78.44 108 LEU A CA 1
ATOM 869 C C . LEU A 1 108 ? 20.470 1.741 -6.838 1.00 78.44 108 LEU A C 1
ATOM 871 O O . LEU A 1 108 ? 20.878 2.898 -6.745 1.00 78.44 108 LEU A O 1
ATOM 875 N N . VAL A 1 109 ? 19.695 1.177 -5.918 1.00 71.38 109 VAL A N 1
ATOM 876 C CA . VAL A 1 109 ? 19.287 1.858 -4.691 1.00 71.38 109 VAL A CA 1
ATOM 877 C C . VAL A 1 109 ? 20.302 1.497 -3.606 1.00 71.38 109 VAL A C 1
ATOM 879 O O . VAL A 1 109 ? 20.440 0.328 -3.242 1.00 71.38 109 VAL A O 1
ATOM 882 N N . GLN A 1 110 ? 21.060 2.486 -3.120 1.00 65.44 110 GLN A N 1
ATOM 883 C CA . GLN A 1 110 ? 22.027 2.298 -2.034 1.00 65.44 110 GLN A CA 1
ATOM 884 C C . GLN A 1 110 ? 21.333 2.483 -0.682 1.00 65.44 110 GLN A C 1
ATOM 886 O O . GLN A 1 110 ? 20.894 3.583 -0.360 1.00 65.44 110 GLN A O 1
ATOM 891 N N . THR A 1 111 ? 21.233 1.415 0.110 1.00 63.09 111 THR A N 1
ATOM 892 C CA . THR A 1 111 ? 20.489 1.411 1.382 1.00 63.09 111 THR A CA 1
ATOM 893 C C . THR A 1 111 ? 21.363 0.949 2.544 1.00 63.09 111 THR A C 1
ATOM 895 O O . THR A 1 111 ? 20.962 0.128 3.359 1.00 63.09 111 THR A O 1
ATOM 898 N N . SER A 1 112 ? 22.579 1.489 2.672 1.00 56.94 112 SER A N 1
ATOM 899 C CA . SER A 1 112 ? 23.483 1.146 3.784 1.00 56.94 112 SER A CA 1
ATOM 900 C C . SER A 1 112 ? 22.906 1.464 5.174 1.00 56.94 112 SER A C 1
ATOM 902 O O . SER A 1 112 ? 23.294 0.826 6.148 1.00 56.94 112 SER A O 1
ATOM 904 N N . HIS A 1 113 ? 21.952 2.396 5.274 1.00 53.94 113 HIS A N 1
ATOM 905 C CA . HIS A 1 113 ? 21.290 2.784 6.530 1.00 53.94 113 HIS A CA 1
ATOM 906 C C . HIS A 1 113 ? 19.758 2.609 6.504 1.00 53.94 113 HIS A C 1
ATOM 908 O O . HIS A 1 113 ? 19.063 3.125 7.377 1.00 53.94 113 HIS A O 1
ATOM 914 N N . GLY A 1 114 ? 19.234 1.864 5.524 1.00 56.56 114 GLY A N 1
ATOM 915 C CA . GLY A 1 114 ? 17.798 1.693 5.282 1.00 56.56 114 GLY A CA 1
ATOM 916 C C . GLY A 1 114 ? 17.247 2.635 4.204 1.00 56.56 114 GLY A C 1
ATOM 917 O O . GLY A 1 114 ? 17.632 3.796 4.105 1.00 56.56 114 GLY A O 1
ATOM 918 N N . SER A 1 115 ? 16.332 2.121 3.381 1.00 59.03 115 SER A N 1
ATOM 919 C CA . SER A 1 115 ? 15.627 2.809 2.279 1.00 59.03 115 SER A CA 1
ATOM 920 C C . SER A 1 115 ? 14.462 3.693 2.737 1.00 59.03 115 SER A C 1
ATOM 922 O O . SER A 1 115 ? 13.628 4.088 1.917 1.00 59.03 115 SER A O 1
ATOM 924 N N . ALA A 1 116 ? 14.359 3.984 4.038 1.00 60.56 116 ALA A N 1
ATOM 925 C CA . ALA A 1 116 ? 13.208 4.676 4.598 1.00 60.56 116 ALA A CA 1
ATOM 926 C C . ALA A 1 116 ? 13.048 6.058 3.948 1.00 60.56 116 ALA A C 1
ATOM 928 O O . ALA A 1 116 ? 13.831 6.980 4.164 1.00 60.56 116 ALA A O 1
ATOM 929 N N . SER A 1 117 ? 12.007 6.186 3.135 1.00 72.56 117 SER A N 1
ATOM 930 C CA . SER A 1 117 ? 11.575 7.427 2.511 1.00 72.56 117 SER A CA 1
ATOM 931 C C . SER A 1 117 ? 10.095 7.623 2.807 1.00 72.56 117 SER A C 1
ATOM 933 O O . SER A 1 117 ? 9.384 6.677 3.162 1.00 72.56 117 SER A O 1
ATOM 935 N N . PHE A 1 118 ? 9.621 8.864 2.713 1.00 80.25 118 PHE A N 1
ATOM 936 C CA . PHE A 1 118 ? 8.189 9.111 2.821 1.00 80.25 118 PHE A CA 1
ATOM 937 C C . PHE A 1 118 ? 7.455 8.368 1.705 1.00 80.25 118 PHE A C 1
ATOM 939 O O . PHE A 1 118 ? 7.874 8.406 0.549 1.00 80.25 118 PHE A O 1
ATOM 946 N N . ALA A 1 119 ? 6.353 7.712 2.069 1.00 81.25 119 ALA A N 1
ATOM 947 C CA . ALA A 1 119 ? 5.573 6.905 1.145 1.00 81.25 119 ALA A CA 1
ATOM 948 C C . ALA A 1 119 ? 5.128 7.731 -0.070 1.00 81.25 119 ALA A C 1
ATOM 950 O O . ALA A 1 119 ? 4.470 8.768 0.060 1.00 81.25 119 ALA A O 1
ATOM 951 N N . SER A 1 120 ? 5.458 7.247 -1.264 1.00 84.50 120 SER A N 1
ATOM 952 C CA . SER A 1 120 ? 4.944 7.791 -2.513 1.00 84.50 120 SER A CA 1
ATOM 953 C C . SER A 1 120 ? 3.478 7.401 -2.710 1.00 84.50 120 SER A C 1
ATOM 955 O O . SER A 1 120 ? 2.946 6.495 -2.063 1.00 84.50 120 SER A O 1
ATOM 957 N N . LYS A 1 121 ? 2.808 8.032 -3.681 1.00 82.81 121 LYS A N 1
ATOM 958 C CA . LYS A 1 121 ? 1.451 7.633 -4.084 1.00 82.81 121 LYS A CA 1
ATOM 959 C C . LYS A 1 121 ? 1.361 6.136 -4.393 1.00 82.81 121 LYS A C 1
ATOM 961 O O . LYS A 1 121 ? 0.384 5.504 -4.004 1.00 82.81 121 LYS A O 1
ATOM 966 N N . LYS A 1 122 ? 2.374 5.585 -5.072 1.00 80.56 122 LYS A N 1
ATOM 967 C CA . LYS A 1 122 ? 2.429 4.166 -5.436 1.00 80.56 122 LYS A CA 1
ATOM 968 C C . LYS A 1 122 ? 2.539 3.281 -4.197 1.00 80.56 122 LYS A C 1
ATOM 970 O O . LYS A 1 122 ? 1.870 2.259 -4.164 1.00 80.56 122 LYS A O 1
ATOM 975 N N . ASP A 1 123 ? 3.310 3.693 -3.195 1.00 81.38 123 ASP A N 1
ATOM 976 C CA . ASP A 1 123 ? 3.483 2.929 -1.955 1.00 81.38 123 ASP A CA 1
ATOM 977 C C . ASP A 1 123 ? 2.184 2.904 -1.150 1.00 81.38 123 ASP A C 1
ATOM 979 O O . ASP A 1 123 ? 1.754 1.842 -0.715 1.00 81.38 123 ASP A O 1
ATOM 983 N N . ILE A 1 124 ? 1.480 4.039 -1.044 1.00 80.31 124 ILE A N 1
ATOM 984 C CA . ILE A 1 124 ? 0.147 4.083 -0.419 1.00 80.31 124 ILE A CA 1
ATOM 985 C C . ILE A 1 124 ? -0.840 3.204 -1.205 1.00 80.31 124 ILE A C 1
ATOM 987 O O . ILE A 1 124 ? -1.574 2.418 -0.613 1.00 80.31 124 ILE A O 1
ATOM 991 N N . ASP A 1 125 ? -0.812 3.286 -2.541 1.00 76.25 125 ASP A N 1
ATOM 992 C CA . ASP A 1 125 ? -1.600 2.462 -3.470 1.00 76.25 125 ASP A CA 1
ATOM 993 C C . ASP A 1 125 ? -1.135 1.002 -3.579 1.00 76.25 125 ASP A C 1
ATOM 995 O O . ASP A 1 125 ? -1.735 0.257 -4.360 1.00 76.25 125 ASP A O 1
ATOM 999 N N . GLN A 1 126 ? -0.098 0.592 -2.845 1.00 73.62 126 GLN A N 1
ATOM 1000 C CA . GLN A 1 126 ? 0.338 -0.796 -2.656 1.00 73.62 126 GLN A CA 1
ATOM 1001 C C . GLN A 1 126 ? 0.156 -1.271 -1.210 1.00 73.62 126 GLN A C 1
ATOM 1003 O O . GLN A 1 126 ? -0.019 -2.463 -0.996 1.00 73.62 126 GLN A O 1
ATOM 1008 N N . SER A 1 127 ? 0.102 -0.345 -0.255 1.00 75.38 127 SER A N 1
ATOM 1009 C CA . SER A 1 127 ? -0.108 -0.619 1.162 1.00 75.38 127 SER A CA 1
ATOM 1010 C C . SER A 1 127 ? -1.530 -1.079 1.485 1.00 75.38 127 SER A C 1
ATOM 1012 O O . SER A 1 127 ? -2.484 -0.804 0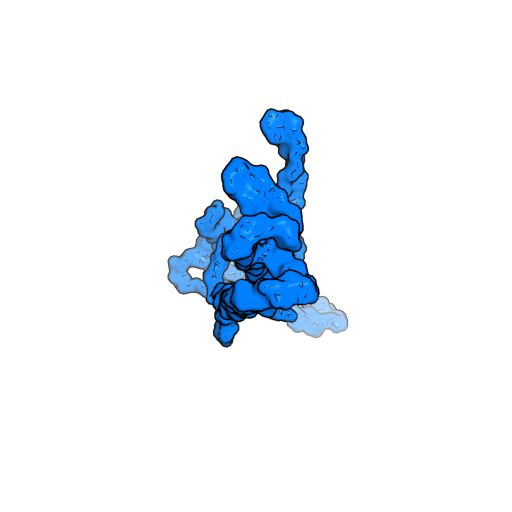.758 1.00 75.38 127 SER A O 1
ATOM 1014 N N . ASP A 1 128 ? -1.692 -1.671 2.664 1.00 73.00 128 ASP A N 1
ATOM 1015 C CA . ASP A 1 128 ? -3.004 -1.991 3.230 1.00 73.00 128 ASP A CA 1
ATOM 1016 C C . ASP A 1 128 ? -3.665 -0.794 3.944 1.00 73.00 128 ASP A C 1
ATOM 1018 O O . ASP A 1 128 ? -4.747 -0.934 4.525 1.00 73.00 128 ASP A O 1
ATOM 1022 N N . LEU A 1 129 ? -3.036 0.386 3.891 1.00 75.12 129 LEU A N 1
ATOM 1023 C CA . LEU A 1 129 ? -3.471 1.633 4.519 1.00 75.12 129 LEU A CA 1
ATOM 1024 C C . LEU A 1 129 ? -4.249 2.473 3.507 1.00 75.12 129 LEU A C 1
ATOM 1026 O O . LEU A 1 129 ? -3.745 3.423 2.911 1.00 75.12 129 LEU A O 1
ATOM 1030 N N . GLY A 1 130 ? -5.511 2.129 3.278 1.00 67.19 130 GLY A N 1
ATOM 1031 C CA . GLY A 1 130 ? -6.278 2.830 2.261 1.00 67.19 130 GLY A CA 1
ATOM 1032 C C . GLY A 1 130 ? -7.765 2.599 2.346 1.00 67.19 130 GLY A C 1
ATOM 1033 O O . GLY A 1 130 ? -8.260 1.752 3.083 1.00 67.19 130 GLY A O 1
ATOM 1034 N N . SER A 1 131 ? -8.490 3.336 1.514 1.00 60.50 131 SER A N 1
ATOM 1035 C CA . SER A 1 131 ? -9.913 3.110 1.315 1.00 60.50 131 SER A CA 1
ATOM 1036 C C . SER A 1 131 ? -10.178 1.830 0.535 1.00 60.50 131 SER A C 1
ATOM 1038 O O . SER A 1 131 ? -11.261 1.747 -0.005 1.00 60.50 131 SER A O 1
ATOM 1040 N N . TYR A 1 132 ? -9.247 0.878 0.391 1.00 65.06 132 TYR A N 1
ATOM 1041 C CA . TYR A 1 132 ? -9.427 -0.302 -0.454 1.00 65.06 132 TYR A CA 1
ATOM 1042 C C . TYR A 1 132 ? -9.099 -1.609 0.274 1.00 65.06 132 TYR A C 1
ATOM 1044 O O . TYR A 1 132 ? -8.127 -1.674 1.021 1.00 65.06 132 TYR A O 1
ATOM 1052 N N . ALA A 1 133 ? -9.936 -2.632 0.084 1.00 55.44 133 ALA A N 1
ATOM 1053 C CA . ALA A 1 133 ? -9.840 -3.918 0.762 1.00 55.44 133 ALA A CA 1
ATOM 1054 C C . ALA A 1 133 ? -8.665 -4.739 0.212 1.00 55.44 133 ALA A C 1
ATOM 1056 O O . ALA A 1 133 ? -8.571 -4.988 -0.994 1.00 55.44 133 ALA A O 1
ATOM 1057 N N . SER A 1 134 ? -7.791 -5.162 1.120 1.00 53.56 134 SER A N 1
ATOM 1058 C CA . SER A 1 134 ? -6.750 -6.161 0.893 1.00 53.56 134 SER A CA 1
ATOM 1059 C C . SER A 1 134 ? -7.166 -7.387 1.679 1.00 53.56 134 SER A C 1
ATOM 1061 O O . SER A 1 134 ? -7.482 -7.259 2.861 1.00 53.56 134 SER A O 1
ATOM 1063 N N . LYS A 1 135 ? -7.262 -8.548 1.025 1.00 51.66 135 LYS A N 1
ATOM 1064 C CA . LYS A 1 135 ? -7.782 -9.731 1.718 1.00 51.66 135 LYS A CA 1
ATOM 1065 C C . LYS A 1 135 ? -6.754 -10.436 2.587 1.00 51.66 135 LYS A C 1
ATOM 1067 O O . LYS A 1 135 ? -7.186 -11.144 3.473 1.00 51.66 135 LYS A O 1
ATOM 1072 N N . ASN A 1 136 ? -5.454 -10.271 2.331 1.00 46.66 136 ASN A N 1
ATOM 1073 C CA . ASN A 1 136 ? -4.369 -10.941 3.058 1.00 46.66 136 ASN A CA 1
ATOM 1074 C C . ASN A 1 136 ? -3.019 -10.224 2.811 1.00 46.66 136 ASN A C 1
ATOM 1076 O O . ASN A 1 136 ? -2.137 -10.780 2.160 1.00 46.66 136 ASN A O 1
ATOM 1080 N N . GLY A 1 137 ? -2.856 -8.980 3.273 1.00 44.16 137 GLY A N 1
ATOM 1081 C CA . GLY A 1 137 ? -1.518 -8.393 3.464 1.00 44.16 137 GLY A CA 1
ATOM 1082 C C . GLY A 1 137 ? -0.794 -7.811 2.240 1.00 44.16 137 GLY A C 1
ATOM 1083 O O . GLY A 1 137 ? 0.368 -7.434 2.365 1.00 44.16 137 GLY A O 1
ATOM 1084 N N . GLY A 1 138 ? -1.408 -7.743 1.052 1.00 52.22 138 GLY A N 1
ATOM 1085 C CA . GLY A 1 138 ? -0.712 -7.145 -0.103 1.00 52.22 138 GLY A CA 1
ATOM 1086 C C . GLY A 1 138 ? -1.334 -7.300 -1.490 1.00 52.22 138 GLY A C 1
ATOM 1087 O O . GLY A 1 138 ? -0.629 -7.162 -2.489 1.00 52.22 138 GLY A O 1
ATOM 1088 N N . VAL A 1 139 ? -2.636 -7.585 -1.608 1.00 49.16 139 VAL A N 1
ATOM 1089 C CA . VAL A 1 139 ? -3.307 -7.650 -2.919 1.00 49.16 139 VAL A CA 1
ATOM 1090 C C . VAL A 1 139 ? -4.709 -7.054 -2.826 1.00 49.16 139 VAL A C 1
ATOM 1092 O O . VAL A 1 139 ? -5.575 -7.561 -2.116 1.00 49.16 139 VAL A O 1
ATOM 1095 N N . TYR A 1 140 ? -4.933 -5.990 -3.602 1.00 58.75 140 TYR A N 1
ATOM 1096 C CA . TYR A 1 140 ? -6.236 -5.353 -3.787 1.00 58.75 140 TYR A CA 1
ATOM 1097 C C . TYR A 1 140 ? -7.272 -6.352 -4.285 1.00 58.75 140 TYR A C 1
ATOM 1099 O O . TYR A 1 140 ? -7.112 -6.936 -5.362 1.00 58.75 140 TYR A O 1
ATOM 1107 N N . GLU A 1 141 ? -8.389 -6.471 -3.573 1.00 59.19 141 GLU A N 1
ATOM 1108 C CA . GLU A 1 141 ? -9.561 -7.090 -4.168 1.00 59.19 141 GLU A CA 1
ATOM 1109 C C . GLU A 1 141 ? -10.185 -6.126 -5.181 1.00 59.19 141 GLU A C 1
ATOM 1111 O O . GLU A 1 141 ? -10.505 -4.970 -4.885 1.00 59.19 141 GLU A O 1
ATOM 1116 N N . TYR A 1 142 ? -10.357 -6.606 -6.411 1.00 67.00 142 TYR A N 1
ATOM 1117 C CA . TYR A 1 142 ? -11.016 -5.859 -7.476 1.00 67.00 142 TYR A CA 1
ATOM 1118 C C . TYR A 1 142 ? -12.399 -6.441 -7.731 1.00 67.00 142 TYR A C 1
ATOM 1120 O O . TYR A 1 142 ? -12.544 -7.625 -8.040 1.00 67.00 142 TYR A O 1
ATOM 1128 N N . ARG A 1 143 ? -13.418 -5.583 -7.724 1.00 71.75 143 ARG A N 1
ATOM 1129 C CA . ARG A 1 143 ? -14.710 -5.902 -8.321 1.00 71.75 143 ARG A CA 1
ATOM 1130 C C . ARG A 1 143 ? -14.610 -5.666 -9.828 1.00 71.75 143 ARG A C 1
ATOM 1132 O O . ARG A 1 143 ? -14.161 -4.615 -10.285 1.00 71.75 143 ARG A O 1
ATOM 1139 N N . LYS A 1 144 ? -15.016 -6.659 -10.620 1.00 76.81 144 LYS A N 1
ATOM 1140 C CA . LYS A 1 144 ? -15.181 -6.506 -12.071 1.00 76.81 144 LYS A CA 1
ATOM 1141 C C . LYS A 1 144 ? -16.561 -5.910 -12.335 1.00 76.81 144 LYS A C 1
ATOM 1143 O O . LYS A 1 144 ? -17.564 -6.600 -12.187 1.00 76.81 144 LYS A O 1
ATOM 1148 N N . THR A 1 145 ? -16.605 -4.648 -12.740 1.00 77.06 145 THR A N 1
ATOM 1149 C CA . THR A 1 145 ? -17.846 -3.965 -13.114 1.00 77.06 145 THR A CA 1
ATOM 1150 C C . THR A 1 145 ? -17.937 -3.920 -14.638 1.00 77.06 145 THR A C 1
ATOM 1152 O O . THR A 1 145 ? -17.047 -3.386 -15.303 1.00 77.06 145 THR A O 1
ATOM 1155 N N . LYS A 1 146 ? -19.004 -4.482 -15.219 1.00 81.19 146 LYS A N 1
ATOM 1156 C CA . LYS A 1 146 ? -19.285 -4.318 -16.653 1.00 81.19 146 LYS A CA 1
ATOM 1157 C C . LYS A 1 146 ? -19.750 -2.880 -16.885 1.00 81.19 146 LYS A C 1
ATOM 1159 O O . LYS A 1 146 ? -20.771 -2.470 -16.341 1.00 81.19 146 LYS A O 1
ATOM 1164 N N . LYS A 1 147 ? -19.002 -2.113 -17.673 1.00 83.00 147 LYS A N 1
ATOM 1165 C CA . LYS A 1 147 ? -19.375 -0.762 -18.109 1.00 83.00 147 LYS A CA 1
ATOM 1166 C C . LYS A 1 147 ? -19.551 -0.747 -19.619 1.00 83.00 147 LYS A C 1
ATOM 1168 O O . LYS A 1 147 ? -19.029 -1.610 -20.314 1.00 83.00 147 LYS A O 1
ATOM 1173 N N . LYS A 1 148 ? -20.307 0.221 -20.129 1.00 80.38 148 LYS A N 1
ATOM 1174 C CA . LYS A 1 148 ? -20.458 0.435 -21.570 1.00 80.38 148 LYS A CA 1
ATOM 1175 C C . LYS A 1 148 ? -19.674 1.680 -21.966 1.00 80.38 148 LYS A C 1
ATOM 1177 O O . LYS A 1 148 ? -19.906 2.747 -21.405 1.00 80.38 148 LYS A O 1
ATOM 1182 N N . PHE A 1 149 ? -18.740 1.549 -22.899 1.00 67.62 149 PHE A N 1
ATOM 1183 C CA . PHE A 1 149 ? -18.107 2.693 -23.546 1.00 67.62 149 PHE A CA 1
ATOM 1184 C C . PHE A 1 149 ? -19.105 3.286 -24.547 1.00 67.62 149 PHE A C 1
ATOM 1186 O O . PHE A 1 149 ? -19.674 2.545 -25.353 1.00 67.62 149 PHE A O 1
ATOM 1193 N N . LEU A 1 150 ? -19.391 4.588 -24.425 1.00 73.56 150 LEU A N 1
ATOM 1194 C CA . LEU A 1 150 ? -20.414 5.297 -25.214 1.00 73.56 150 LEU A CA 1
ATOM 1195 C C . LEU A 1 150 ? -21.812 4.629 -25.223 1.00 73.56 150 LEU A C 1
ATOM 1197 O O . LEU A 1 150 ? -22.586 4.791 -26.157 1.00 73.56 150 LEU A O 1
ATOM 1201 N N . GLY A 1 151 ? -22.149 3.836 -24.200 1.00 73.25 151 GLY A N 1
ATOM 1202 C CA . GLY A 1 151 ? -23.437 3.130 -24.131 1.00 73.25 151 GLY A CA 1
ATOM 1203 C C . GLY A 1 151 ? -23.576 1.907 -25.052 1.00 73.25 151 GLY A C 1
ATOM 1204 O O . GLY A 1 151 ? -24.582 1.206 -24.949 1.00 73.25 151 GLY A O 1
ATOM 1205 N N . LEU A 1 152 ? -22.568 1.591 -25.874 1.00 78.38 152 LEU A N 1
ATOM 1206 C CA . LEU A 1 152 ? -22.649 0.546 -26.904 1.00 78.38 152 LEU A CA 1
ATOM 1207 C C . LEU A 1 152 ? -21.675 -0.616 -26.670 1.00 78.38 152 LEU A C 1
ATOM 1209 O O . LEU A 1 152 ? -22.073 -1.771 -26.792 1.00 78.38 152 LEU A O 1
ATOM 1213 N N . ILE A 1 153 ? -20.427 -0.345 -26.275 1.00 81.38 153 ILE A N 1
ATOM 1214 C CA . ILE A 1 153 ? -19.383 -1.382 -26.219 1.00 81.38 153 ILE A CA 1
ATOM 1215 C C . ILE A 1 153 ? -19.182 -1.850 -24.771 1.00 81.38 153 ILE A C 1
ATOM 1217 O O . ILE A 1 153 ? -18.688 -1.068 -23.949 1.00 81.38 153 ILE A O 1
ATOM 1221 N N . PRO A 1 154 ? -19.551 -3.095 -24.408 1.00 80.50 154 PRO A N 1
ATOM 1222 C CA . PRO A 1 154 ? -19.333 -3.605 -23.063 1.00 80.50 154 PRO A CA 1
ATOM 1223 C C . PRO A 1 154 ? -17.838 -3.849 -22.821 1.00 80.50 154 PRO A C 1
ATOM 1225 O O . PRO A 1 154 ? -17.207 -4.644 -23.509 1.00 80.50 154 PRO A O 1
ATOM 1228 N N . TYR A 1 155 ? -17.280 -3.206 -21.800 1.00 82.62 155 TYR A N 1
ATOM 1229 C CA . TYR A 1 155 ? -15.933 -3.469 -21.305 1.00 82.62 155 TYR A CA 1
ATOM 1230 C C . TYR A 1 155 ? -15.967 -3.784 -19.811 1.00 82.62 155 TYR A C 1
ATOM 1232 O O . TYR A 1 155 ? -16.857 -3.365 -19.067 1.00 82.62 155 TYR A O 1
ATOM 1240 N N . THR A 1 156 ? -14.980 -4.546 -19.351 1.00 82.19 156 THR A N 1
ATOM 1241 C CA . THR A 1 156 ? -14.852 -4.870 -17.930 1.00 82.19 156 THR A CA 1
ATOM 1242 C C . THR A 1 156 ? -13.898 -3.882 -17.280 1.00 82.19 156 THR A C 1
ATOM 1244 O O . THR A 1 156 ? -12.702 -3.899 -17.562 1.00 82.19 156 THR A O 1
ATOM 1247 N N . LYS A 1 157 ? -14.411 -3.034 -16.385 1.00 80.81 157 LYS A N 1
ATOM 1248 C CA . LYS A 1 157 ? -13.582 -2.171 -15.544 1.00 80.81 157 LYS A CA 1
ATOM 1249 C C . LYS A 1 157 ? -13.273 -2.898 -14.241 1.00 80.81 157 LYS A C 1
ATOM 1251 O O . LYS A 1 157 ? -14.184 -3.363 -13.559 1.00 80.81 157 LYS A O 1
ATOM 1256 N N . LYS A 1 158 ? -11.994 -2.994 -13.887 1.00 75.12 158 LYS A N 1
ATOM 1257 C CA . LYS A 1 158 ? -11.588 -3.401 -12.538 1.00 75.12 158 LYS A CA 1
ATOM 1258 C C . LYS A 1 158 ? -11.693 -2.181 -11.626 1.00 75.12 158 LYS A C 1
ATOM 1260 O O . LYS A 1 158 ? -11.040 -1.172 -11.876 1.00 75.12 158 LYS A O 1
ATOM 1265 N N . GLU A 1 159 ? -12.518 -2.264 -10.594 1.00 68.88 159 GLU A N 1
ATOM 1266 C CA . GLU A 1 159 ? -12.666 -1.227 -9.573 1.00 68.88 159 GLU A CA 1
ATOM 1267 C C . GLU A 1 159 ? -12.209 -1.804 -8.231 1.00 68.88 159 GLU A C 1
ATOM 1269 O O . GLU A 1 159 ? -12.609 -2.907 -7.860 1.00 68.88 159 GLU A O 1
ATOM 1274 N N . LYS A 1 160 ? -11.321 -1.094 -7.527 1.00 71.19 160 LYS A N 1
ATOM 1275 C CA . LYS A 1 160 ? -10.827 -1.522 -6.213 1.00 71.19 160 LYS A CA 1
ATOM 1276 C C . LYS A 1 160 ? -11.994 -1.520 -5.214 1.00 71.19 160 LYS A C 1
ATOM 1278 O O . LYS A 1 160 ? -12.738 -0.540 -5.146 1.00 71.19 160 LYS A O 1
ATOM 1283 N N . ILE A 1 161 ? -12.167 -2.609 -4.467 1.00 71.44 161 ILE A N 1
ATOM 1284 C CA . ILE A 1 161 ? -13.191 -2.711 -3.415 1.00 71.44 161 ILE A CA 1
ATOM 1285 C C . ILE A 1 161 ? -12.809 -1.777 -2.284 1.00 71.44 161 ILE A C 1
ATOM 1287 O O . ILE A 1 161 ? -11.639 -1.750 -1.931 1.00 71.44 161 ILE A O 1
ATOM 1291 N N . ILE A 1 162 ? -13.765 -1.024 -1.734 1.00 70.75 162 ILE A N 1
ATOM 1292 C CA . ILE A 1 162 ? -13.486 -0.029 -0.700 1.00 70.75 162 ILE A CA 1
ATOM 1293 C C . ILE A 1 162 ? -13.530 -0.648 0.707 1.00 70.75 162 ILE A C 1
ATOM 1295 O O . ILE A 1 162 ? -14.480 -1.372 0.994 1.00 70.75 162 ILE A O 1
ATOM 1299 N N . LYS A 1 163 ? -12.545 -0.362 1.578 1.00 74.75 163 LYS A N 1
ATOM 1300 C CA . LYS A 1 163 ? -12.629 -0.698 3.016 1.00 74.75 163 LYS A CA 1
ATOM 1301 C C . LYS A 1 163 ? -13.698 0.165 3.667 1.00 74.75 163 LYS A C 1
ATOM 1303 O O . LYS A 1 163 ? -13.701 1.383 3.502 1.00 74.75 163 LYS A O 1
ATOM 1308 N N . ASP A 1 164 ? -14.573 -0.470 4.427 1.00 79.25 164 ASP A N 1
ATOM 1309 C CA . ASP A 1 164 ? -15.662 0.183 5.147 1.00 79.25 164 ASP A CA 1
ATOM 1310 C C . ASP A 1 164 ? -15.499 0.115 6.677 1.00 79.25 164 ASP A C 1
ATOM 1312 O O . ASP A 1 164 ? -16.337 0.653 7.399 1.00 79.25 164 ASP A O 1
ATOM 1316 N N . SER A 1 165 ? -14.423 -0.518 7.156 1.00 87.38 165 SER A N 1
ATOM 1317 C CA . SER A 1 165 ? -14.026 -0.645 8.558 1.00 87.38 165 SER A CA 1
ATOM 1318 C C . SER A 1 165 ? -12.499 -0.631 8.662 1.00 87.38 165 SER A C 1
ATOM 1320 O O . SER A 1 165 ? -11.798 -1.031 7.731 1.00 87.38 165 SER A O 1
ATOM 1322 N N . GLY A 1 166 ? -11.987 -0.125 9.781 1.00 89.56 166 GLY A N 1
ATOM 1323 C CA . GLY A 1 166 ? -10.559 -0.075 10.081 1.00 89.56 166 GLY A CA 1
ATOM 1324 C C . GLY A 1 166 ? -10.215 1.026 11.085 1.00 89.56 166 GLY A C 1
ATOM 1325 O O . GLY A 1 166 ? -11.017 1.929 11.333 1.00 89.56 166 GLY A O 1
ATOM 1326 N N . VAL A 1 167 ? -9.026 0.959 11.671 1.00 92.00 167 VAL A N 1
ATOM 1327 C CA . VAL A 1 167 ? -8.446 2.038 12.470 1.00 92.00 167 VAL A CA 1
ATOM 1328 C C . VAL A 1 167 ? -7.991 3.157 11.545 1.00 92.00 167 VAL A C 1
ATOM 1330 O O . VAL A 1 167 ? -7.297 2.925 10.555 1.00 92.00 167 VAL A O 1
ATOM 1333 N N . VAL A 1 168 ? -8.387 4.386 11.863 1.00 92.75 168 VAL A N 1
ATOM 1334 C CA . VAL A 1 168 ? -8.056 5.564 11.057 1.00 92.75 168 VAL A CA 1
ATOM 1335 C C . VAL A 1 168 ? -6.615 5.984 11.312 1.00 92.75 168 VAL A C 1
ATOM 1337 O O . VAL A 1 168 ? -6.298 6.552 12.357 1.00 92.75 168 VAL A O 1
ATOM 1340 N N . VAL A 1 169 ? -5.745 5.753 10.330 1.00 91.75 169 VAL A N 1
ATOM 1341 C CA . VAL A 1 169 ? -4.323 6.127 10.423 1.00 91.75 169 VAL A CA 1
ATOM 1342 C C . VAL A 1 169 ? -4.032 7.511 9.844 1.00 91.75 169 VAL A C 1
ATOM 1344 O O . VAL A 1 169 ? -3.011 8.112 10.162 1.00 91.75 169 VAL A O 1
ATOM 1347 N N . GLY A 1 170 ? -4.924 8.041 9.004 1.00 90.50 170 GLY A N 1
ATOM 1348 C CA . GLY A 1 170 ? -4.774 9.374 8.429 1.00 90.50 170 GLY A CA 1
ATOM 1349 C C . GLY A 1 170 ? -5.601 9.589 7.168 1.00 90.50 170 GLY A C 1
ATOM 1350 O O . GLY A 1 170 ? -6.531 8.838 6.866 1.00 90.50 170 GLY A O 1
ATOM 1351 N N . ILE A 1 171 ? -5.239 10.629 6.417 1.00 89.00 171 ILE A N 1
ATOM 1352 C CA . ILE A 1 171 ? -5.853 10.992 5.137 1.00 89.00 171 ILE A CA 1
ATOM 1353 C C . IL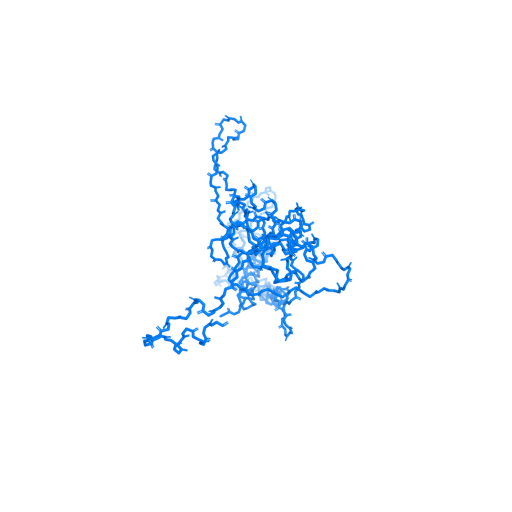E A 1 171 ? -4.798 10.859 4.045 1.00 89.00 171 ILE A C 1
ATOM 1355 O O . ILE A 1 171 ? -3.682 11.355 4.185 1.00 89.00 171 ILE A O 1
ATOM 1359 N N . ASN A 1 172 ? -5.158 10.206 2.944 1.00 88.31 172 ASN A N 1
ATOM 1360 C CA . ASN A 1 172 ? -4.287 10.101 1.786 1.00 88.31 172 ASN A CA 1
ATOM 1361 C C . ASN A 1 172 ? -4.112 11.502 1.158 1.00 88.31 172 ASN A C 1
ATOM 1363 O O . ASN A 1 172 ? -5.109 12.083 0.719 1.00 88.31 172 ASN A O 1
ATOM 1367 N N . PRO A 1 173 ? -2.881 12.037 1.056 1.00 87.75 173 PRO A N 1
ATOM 1368 C CA . PRO A 1 173 ? -2.647 13.408 0.593 1.00 87.75 173 PRO A CA 1
ATOM 1369 C C . PRO A 1 173 ? -2.974 13.620 -0.893 1.00 87.75 173 PRO A C 1
ATOM 1371 O O . PRO A 1 173 ? -3.151 14.753 -1.321 1.00 87.75 173 PRO A O 1
ATOM 1374 N N . TYR A 1 174 ? -3.080 12.546 -1.681 1.00 85.94 174 TYR A N 1
ATOM 1375 C CA . TYR A 1 174 ? -3.349 12.603 -3.120 1.00 85.94 174 TYR A CA 1
ATOM 1376 C C . TYR A 1 174 ? -4.827 12.435 -3.473 1.00 85.94 174 TYR A C 1
ATOM 1378 O O . TYR A 1 174 ? -5.252 12.838 -4.553 1.00 85.94 174 TYR A O 1
ATOM 1386 N N . THR A 1 175 ? -5.599 11.759 -2.619 1.00 84.38 175 THR A N 1
ATOM 1387 C CA . THR A 1 175 ? -7.017 11.450 -2.888 1.00 84.38 175 THR A CA 1
ATOM 1388 C C . THR A 1 175 ? -7.973 12.065 -1.876 1.00 84.38 175 THR A C 1
ATOM 1390 O O . THR A 1 175 ? -9.181 12.026 -2.096 1.00 84.38 175 THR A O 1
ATOM 1393 N N . HIS A 1 176 ? -7.448 12.605 -0.773 1.00 87.19 176 HIS A N 1
ATOM 1394 C CA . HIS A 1 176 ? -8.196 13.157 0.357 1.00 87.19 176 HIS A CA 1
ATOM 1395 C C . HIS A 1 176 ? -9.190 12.178 0.998 1.00 87.19 176 HIS A C 1
ATOM 1397 O O . HIS A 1 176 ? -10.140 12.584 1.662 1.00 87.19 176 HIS A O 1
ATOM 1403 N N . LYS A 1 177 ? -8.972 10.870 0.821 1.00 85.19 177 LYS A N 1
ATOM 1404 C CA . LYS A 1 177 ? -9.774 9.819 1.452 1.00 85.19 177 LYS A CA 1
ATOM 1405 C C . LYS A 1 177 ? -9.108 9.289 2.718 1.00 85.19 177 LYS A C 1
ATOM 1407 O O . LYS A 1 177 ? -7.884 9.334 2.845 1.00 85.19 177 LYS A O 1
ATOM 1412 N N . LEU A 1 178 ? -9.918 8.737 3.622 1.00 87.56 178 LEU A N 1
ATOM 1413 C CA . LEU A 1 178 ? -9.429 8.063 4.825 1.00 87.56 178 LEU A CA 1
ATOM 1414 C C . LEU A 1 178 ? -8.564 6.850 4.466 1.00 87.56 178 LEU A C 1
ATOM 1416 O O . LEU A 1 178 ? -8.907 6.053 3.584 1.00 87.56 178 LEU A O 1
ATOM 1420 N N . MET A 1 179 ? -7.460 6.717 5.192 1.00 88.94 179 MET A N 1
ATOM 1421 C CA . MET A 1 179 ? -6.604 5.539 5.206 1.00 88.94 179 MET A CA 1
ATOM 1422 C C . MET A 1 179 ? -6.935 4.716 6.446 1.00 88.94 179 MET A C 1
ATOM 1424 O O . MET A 1 179 ? -6.920 5.238 7.564 1.00 88.94 179 MET A O 1
ATOM 1428 N N . LEU A 1 180 ? -7.263 3.444 6.225 1.00 89.06 180 LEU A N 1
ATOM 1429 C CA . LEU A 1 180 ? -7.767 2.532 7.244 1.00 89.06 180 LEU A CA 1
ATOM 1430 C C . LEU A 1 180 ? -6.836 1.329 7.383 1.00 89.06 180 LEU A C 1
ATOM 1432 O O . LEU A 1 180 ? -6.521 0.682 6.383 1.00 89.06 180 LEU A O 1
ATOM 1436 N N . HIS A 1 181 ? -6.440 1.014 8.612 1.00 87.19 181 HIS A N 1
ATOM 1437 C CA . HIS A 1 181 ? -5.697 -0.195 8.952 1.00 87.19 181 HIS A CA 1
ATOM 1438 C C . HIS A 1 181 ? -6.623 -1.216 9.622 1.00 87.19 181 HIS A C 1
ATOM 1440 O O . HIS A 1 181 ? -7.370 -0.871 10.528 1.00 87.19 181 HIS A O 1
ATOM 1446 N N . ASP A 1 182 ? -6.585 -2.463 9.169 1.00 84.44 182 ASP A N 1
ATOM 1447 C CA . ASP A 1 182 ? -7.426 -3.560 9.681 1.00 84.44 182 ASP A CA 1
ATOM 1448 C C . ASP A 1 182 ? -6.612 -4.862 9.684 1.00 84.44 182 ASP A C 1
ATOM 1450 O O . ASP A 1 182 ? -7.042 -5.898 9.185 1.00 84.44 182 ASP A O 1
ATOM 1454 N N . GLY A 1 183 ? -5.345 -4.741 10.085 1.00 80.56 183 GLY A N 1
ATOM 1455 C CA . GLY A 1 183 ? -4.426 -5.860 10.222 1.00 80.56 183 GLY A CA 1
ATOM 1456 C C . GLY A 1 183 ? -4.423 -6.409 11.648 1.00 80.56 183 GLY A C 1
ATOM 1457 O O . GLY A 1 183 ? -5.052 -5.854 12.551 1.00 80.56 183 GLY A O 1
ATOM 1458 N N . VAL A 1 184 ? -3.723 -7.525 11.845 1.00 82.00 184 VAL A N 1
ATOM 1459 C CA . VAL A 1 184 ? -3.581 -8.179 13.161 1.00 82.00 184 VAL A CA 1
ATOM 1460 C C . VAL A 1 184 ? -2.513 -7.513 14.032 1.00 82.00 184 VAL A C 1
ATOM 1462 O O . VAL A 1 184 ? -2.348 -7.862 15.199 1.00 82.00 184 VAL A O 1
ATOM 1465 N N . GLU A 1 185 ? -1.759 -6.577 13.463 1.00 84.94 185 GLU A N 1
ATOM 1466 C CA . GLU A 1 185 ? -0.626 -5.930 14.099 1.00 84.94 185 GLU A CA 1
ATOM 1467 C C . GLU A 1 185 ? -1.056 -4.928 15.182 1.00 84.94 185 GLU A C 1
ATOM 1469 O O . GLU A 1 185 ? -2.069 -4.230 15.088 1.00 84.94 185 GLU A O 1
ATOM 1474 N N . HIS A 1 186 ? -0.236 -4.804 16.226 1.00 88.62 186 HIS A N 1
ATOM 1475 C CA . HIS A 1 186 ? -0.425 -3.774 17.243 1.00 88.62 186 HIS A CA 1
ATOM 1476 C C . HIS A 1 186 ? 0.035 -2.400 16.736 1.00 88.62 186 HIS A C 1
ATOM 1478 O O . HIS A 1 186 ? 1.081 -2.273 16.102 1.00 88.62 186 HIS A O 1
ATOM 1484 N N . MET A 1 187 ? -0.721 -1.348 17.071 1.00 89.88 187 MET A N 1
ATOM 1485 C CA . MET A 1 187 ? -0.417 0.035 16.691 1.00 89.88 187 MET A CA 1
ATOM 1486 C C . MET A 1 187 ? -0.119 0.906 17.911 1.00 89.88 187 MET A C 1
ATOM 1488 O O . MET A 1 187 ? -0.858 0.889 18.895 1.00 89.88 187 MET A O 1
ATOM 1492 N N . LEU A 1 188 ? 0.918 1.738 17.802 1.00 93.75 188 LEU A N 1
ATOM 1493 C CA . LEU A 1 188 ? 1.260 2.761 18.787 1.00 93.75 188 LEU A CA 1
ATOM 1494 C C . LEU A 1 188 ? 1.048 4.155 18.187 1.00 93.75 188 LEU A C 1
ATOM 1496 O O . LEU A 1 188 ? 1.735 4.542 17.245 1.00 93.75 188 LEU A O 1
ATOM 1500 N N . LEU A 1 189 ? 0.126 4.932 18.763 1.00 91.44 189 LEU A N 1
ATOM 1501 C CA . LEU A 1 189 ? -0.069 6.341 18.417 1.00 91.44 189 LEU A CA 1
ATOM 1502 C C . LEU A 1 189 ? 0.600 7.235 19.463 1.00 91.44 189 LEU A C 1
ATOM 1504 O O . LEU A 1 189 ? 0.081 7.411 20.567 1.00 91.44 189 LEU A O 1
ATOM 1508 N N . MET A 1 190 ? 1.725 7.846 19.096 1.00 92.44 190 MET A N 1
ATOM 1509 C CA . MET A 1 190 ? 2.410 8.832 19.930 1.00 92.44 190 MET A CA 1
ATOM 1510 C C . MET A 1 190 ? 2.083 10.244 19.448 1.00 92.44 190 MET A C 1
ATOM 1512 O O . MET A 1 190 ? 2.371 10.603 18.310 1.00 92.44 190 MET A O 1
ATOM 1516 N N . ALA A 1 191 ? 1.477 11.055 20.316 1.00 90.31 191 ALA A N 1
ATOM 1517 C CA . ALA A 1 191 ? 1.150 12.438 19.991 1.00 90.31 191 ALA A CA 1
ATOM 1518 C C . ALA A 1 191 ? 1.100 13.320 21.257 1.00 90.31 191 ALA A C 1
ATOM 1520 O O . ALA A 1 191 ? 0.499 12.898 22.256 1.00 90.31 191 ALA A O 1
ATOM 1521 N N . PRO A 1 192 ? 1.655 14.552 21.227 1.00 91.62 192 PRO A N 1
ATOM 1522 C CA . PRO A 1 192 ? 1.586 15.499 22.343 1.00 91.62 192 PRO A CA 1
ATOM 1523 C C . PRO A 1 192 ? 0.152 15.827 22.783 1.00 91.62 192 PRO A C 1
ATOM 1525 O O . PRO A 1 192 ? -0.829 15.545 22.084 1.00 91.62 192 PRO A O 1
ATOM 1528 N N . THR A 1 193 ? -0.012 16.464 23.941 1.00 88.38 193 THR A N 1
ATOM 1529 C CA . THR A 1 193 ? -1.318 17.014 24.336 1.00 88.38 193 THR A CA 1
ATOM 1530 C C . THR A 1 193 ? -1.781 18.071 23.324 1.00 88.38 193 THR A C 1
ATOM 1532 O O . THR A 1 193 ? -0.971 18.754 22.708 1.00 88.38 193 THR A O 1
ATOM 1535 N N . ARG A 1 194 ? -3.102 18.166 23.099 1.00 86.06 194 ARG A N 1
ATOM 1536 C CA . ARG A 1 194 ? -3.732 19.095 22.129 1.00 86.06 194 ARG A CA 1
ATOM 1537 C C . ARG A 1 194 ? -3.316 18.930 20.651 1.00 86.06 194 ARG A C 1
ATOM 1539 O O . ARG A 1 194 ? -3.700 19.746 19.828 1.00 86.06 194 ARG A O 1
ATOM 1546 N N . SER A 1 195 ? -2.640 17.840 20.288 1.00 88.62 195 SER A N 1
ATOM 1547 C CA . SER A 1 195 ? -2.277 17.488 18.898 1.00 88.62 195 SER A CA 1
ATOM 1548 C C . SER A 1 195 ? -3.431 16.943 18.043 1.00 88.62 195 SER A C 1
ATOM 1550 O O . SER A 1 195 ? -3.253 16.662 16.863 1.00 88.62 195 SER A O 1
ATOM 1552 N N . GLY A 1 196 ? -4.605 16.728 18.642 1.00 87.56 196 GLY A N 1
ATOM 1553 C CA . GLY A 1 196 ? -5.764 16.191 17.933 1.00 87.56 196 GLY A CA 1
ATOM 1554 C C . GLY A 1 196 ? -5.835 14.664 17.847 1.00 87.56 196 GLY A C 1
ATOM 1555 O O . GLY A 1 196 ? -6.733 14.172 17.179 1.00 87.56 196 GLY A O 1
ATOM 1556 N N . LYS A 1 197 ? -4.993 13.887 18.556 1.00 91.25 197 LYS A N 1
ATOM 1557 C CA . LYS A 1 197 ? -5.044 12.401 18.516 1.00 91.25 197 LYS A CA 1
ATOM 1558 C C . LYS A 1 197 ? -6.447 11.796 18.688 1.00 91.25 197 LYS A C 1
ATOM 1560 O O . LYS A 1 197 ? -6.800 10.832 18.013 1.00 91.25 197 LYS A O 1
ATOM 1565 N N . GLY A 1 198 ? -7.258 12.389 19.567 1.00 90.00 198 GLY A N 1
ATOM 1566 C CA . GLY A 1 198 ? -8.641 11.971 19.795 1.00 90.00 198 GLY A CA 1
ATOM 1567 C C . GLY A 1 198 ? -9.520 12.215 18.570 1.00 90.00 198 GLY A C 1
ATOM 1568 O O . GLY A 1 198 ? -10.205 11.307 18.116 1.00 90.00 198 GLY A O 1
ATOM 1569 N N . VAL A 1 199 ? -9.448 13.420 18.008 1.00 91.69 199 VAL A N 1
ATOM 1570 C CA . VAL A 1 199 ? -10.286 13.873 16.888 1.00 91.69 199 VAL A CA 1
ATOM 1571 C C . VAL A 1 199 ? -9.866 13.239 15.560 1.00 91.69 199 VAL A C 1
ATOM 1573 O O . VAL A 1 199 ? -10.724 12.917 14.748 1.00 91.69 199 VAL A O 1
ATOM 1576 N N . CYS A 1 200 ? -8.567 13.031 15.339 1.00 90.88 200 CYS A N 1
ATOM 1577 C CA . CYS A 1 200 ? -8.040 12.545 14.063 1.00 90.88 200 CYS A CA 1
ATOM 1578 C C . CYS A 1 200 ? -8.087 11.017 13.927 1.00 90.88 200 CYS A C 1
ATOM 1580 O O . CYS A 1 200 ? -8.315 10.516 12.829 1.00 90.88 200 CYS A O 1
ATOM 1582 N N . THR A 1 201 ? -7.885 10.277 15.023 1.00 93.81 201 THR A N 1
ATOM 1583 C CA . THR A 1 201 ? -7.752 8.811 14.977 1.00 93.81 201 THR A CA 1
ATOM 1584 C C . THR A 1 201 ? -8.778 8.108 15.854 1.00 93.81 201 THR A C 1
ATOM 1586 O O . THR A 1 201 ? -9.529 7.273 15.353 1.00 93.81 201 THR A O 1
ATOM 1589 N N . ILE A 1 202 ? -8.852 8.436 17.148 1.00 94.44 202 ILE A N 1
ATOM 1590 C CA . ILE A 1 202 ? -9.605 7.618 18.116 1.00 94.44 202 ILE A CA 1
ATOM 1591 C C . ILE A 1 202 ? -11.122 7.710 17.892 1.00 94.44 202 ILE A C 1
ATOM 1593 O O . ILE A 1 202 ? -11.780 6.683 17.736 1.00 94.44 202 ILE A O 1
ATOM 1597 N N . ILE A 1 203 ? -11.683 8.923 17.835 1.00 95.69 203 ILE A N 1
ATOM 1598 C CA . ILE A 1 203 ? -13.122 9.144 17.634 1.00 95.69 203 ILE A CA 1
ATOM 1599 C C . ILE A 1 203 ? -13.569 8.614 16.264 1.00 95.69 203 ILE A C 1
ATOM 1601 O O . ILE A 1 203 ? -14.508 7.817 16.241 1.00 95.69 203 ILE A O 1
ATOM 1605 N N . PRO A 1 204 ? -12.907 8.952 15.134 1.00 94.94 204 PRO A N 1
ATOM 1606 C CA . PRO A 1 204 ? -13.263 8.386 13.836 1.00 94.94 204 PRO A CA 1
ATOM 1607 C C . PRO A 1 204 ? -13.243 6.857 13.831 1.00 94.94 204 PRO A C 1
ATOM 1609 O O . PRO A 1 204 ? -14.208 6.246 13.378 1.00 94.94 204 PRO A O 1
ATOM 1612 N N . THR A 1 205 ? -12.209 6.238 14.414 1.00 94.81 205 THR A N 1
ATOM 1613 C CA . THR A 1 205 ? -12.133 4.775 14.567 1.00 94.81 205 THR A CA 1
ATOM 1614 C C . THR A 1 205 ? -13.326 4.242 15.358 1.00 94.81 205 THR A C 1
ATOM 1616 O O . THR A 1 205 ? -13.984 3.303 14.920 1.00 94.81 205 THR A O 1
ATOM 1619 N N . GLY A 1 206 ? -13.684 4.877 16.477 1.00 95.56 206 GLY A N 1
ATOM 1620 C CA . GLY A 1 206 ? -14.856 4.502 17.269 1.00 95.56 206 GLY A CA 1
ATOM 1621 C C . GLY A 1 206 ? -16.186 4.586 16.514 1.00 95.56 206 GLY A C 1
ATOM 1622 O O . GLY A 1 206 ? -17.123 3.869 16.864 1.00 95.56 206 GLY A O 1
ATOM 1623 N N . LEU A 1 207 ? -16.279 5.401 15.463 1.00 95.31 207 LEU A N 1
ATOM 1624 C CA . LEU A 1 207 ? -17.483 5.529 14.641 1.00 95.31 207 LEU A CA 1
ATOM 1625 C C . LEU A 1 207 ? -17.517 4.547 13.462 1.00 95.31 207 LEU A C 1
ATOM 1627 O O . LEU A 1 207 ? -18.599 4.109 13.085 1.00 95.31 207 LEU A O 1
ATOM 1631 N N . ILE A 1 208 ? -16.371 4.176 12.885 1.00 92.19 208 ILE A N 1
ATOM 1632 C CA . ILE A 1 208 ? -16.333 3.328 11.677 1.00 92.19 208 ILE A CA 1
ATOM 1633 C C . ILE A 1 208 ? -15.964 1.865 11.946 1.00 92.19 208 ILE A C 1
ATOM 1635 O O . ILE A 1 208 ? -16.269 1.009 11.123 1.00 92.19 208 ILE A O 1
ATOM 1639 N N . TRP A 1 209 ? -15.312 1.560 13.073 1.00 92.50 209 TRP A N 1
ATOM 1640 C CA . TRP A 1 209 ? -14.855 0.208 13.396 1.00 92.50 209 TRP A CA 1
ATOM 1641 C C . TRP A 1 209 ? -16.043 -0.719 13.660 1.00 92.50 209 TRP A C 1
ATOM 1643 O O . TRP A 1 209 ? -16.711 -0.615 14.699 1.00 92.50 209 TRP A O 1
ATOM 1653 N N . LYS A 1 210 ? -16.308 -1.623 12.713 1.00 91.19 210 LYS A N 1
ATOM 1654 C CA . LYS A 1 210 ? -17.477 -2.515 12.729 1.00 91.19 210 LYS A CA 1
ATOM 1655 C C . LYS A 1 210 ? -17.313 -3.727 13.642 1.00 91.19 210 LYS A C 1
ATOM 1657 O O . LYS A 1 210 ? -18.318 -4.331 14.014 1.00 91.19 210 LYS A O 1
ATOM 1662 N N . HIS A 1 211 ? -16.085 -4.064 14.031 1.00 90.94 211 HIS A N 1
ATOM 1663 C CA . HIS A 1 211 ? -15.825 -5.120 15.006 1.00 90.94 211 HIS A CA 1
ATOM 1664 C C . HIS A 1 211 ? -16.019 -4.618 16.446 1.00 90.94 211 HIS A C 1
ATOM 1666 O O . HIS A 1 211 ? -16.339 -3.446 16.693 1.00 90.94 211 HIS A O 1
ATOM 1672 N N . SER A 1 212 ? -15.854 -5.528 17.405 1.00 93.81 212 SER A N 1
ATOM 1673 C CA . SER A 1 212 ? -15.831 -5.207 18.832 1.00 93.81 212 SER A CA 1
ATOM 1674 C C . SER A 1 212 ? -14.676 -4.256 19.153 1.00 93.81 212 SER A C 1
ATOM 1676 O O . SER A 1 212 ? -13.608 -4.338 18.546 1.00 93.81 212 SER A O 1
ATOM 1678 N N . ILE A 1 213 ? -14.895 -3.343 20.099 1.00 94.50 213 ILE A N 1
ATOM 1679 C CA . ILE A 1 213 ? -13.883 -2.391 20.563 1.00 94.50 213 ILE A CA 1
ATOM 1680 C C . ILE A 1 213 ? -13.995 -2.218 22.073 1.00 94.50 213 ILE A C 1
ATOM 1682 O O . ILE A 1 213 ? -15.100 -2.139 22.612 1.00 94.50 213 ILE A O 1
ATOM 1686 N N . PHE A 1 214 ? -12.847 -2.141 22.738 1.00 95.00 214 PHE A N 1
ATOM 1687 C CA . PHE A 1 214 ? -12.741 -1.800 24.148 1.00 95.00 214 PHE A CA 1
ATOM 1688 C C . PHE A 1 214 ? -12.018 -0.459 24.267 1.00 95.00 214 PHE A C 1
ATOM 1690 O O . PHE A 1 214 ? -10.918 -0.297 23.738 1.00 95.00 214 PHE A O 1
ATOM 1697 N N . PHE A 1 215 ? -12.637 0.508 24.943 1.00 95.12 215 PHE A N 1
ATOM 1698 C CA . PHE A 1 215 ? -12.036 1.817 25.184 1.00 95.12 215 PHE A CA 1
ATOM 1699 C C . PHE A 1 215 ? -11.650 1.965 26.650 1.00 95.12 215 PHE A C 1
ATOM 1701 O O . PHE A 1 215 ? -12.501 1.876 27.533 1.00 95.12 215 PHE A O 1
ATOM 1708 N N . PHE A 1 216 ? -10.381 2.287 26.895 1.00 94.94 216 PHE A N 1
ATOM 1709 C CA . PHE A 1 216 ? -9.956 2.856 28.167 1.00 94.94 216 PHE A CA 1
ATOM 1710 C C . PHE A 1 216 ? -10.161 4.375 28.125 1.00 94.94 216 PHE A C 1
ATOM 1712 O O . PHE A 1 216 ? -9.362 5.108 27.542 1.00 94.94 216 PHE A O 1
ATOM 1719 N N . ASP A 1 217 ? -11.270 4.838 28.699 1.00 93.94 217 ASP A N 1
ATOM 1720 C CA . ASP A 1 217 ? -11.715 6.233 28.632 1.00 93.94 217 ASP A CA 1
ATOM 1721 C C . ASP A 1 217 ? -11.950 6.812 30.038 1.00 93.94 217 ASP A C 1
ATOM 1723 O O . ASP A 1 217 ? -13.093 6.924 30.484 1.00 93.94 217 ASP A O 1
ATOM 1727 N N . PRO A 1 218 ? -10.884 7.197 30.764 1.00 89.69 218 PRO A N 1
ATOM 1728 C CA . PRO A 1 218 ? -11.014 7.725 32.123 1.00 89.69 218 PRO A CA 1
ATOM 1729 C C . PRO A 1 218 ? -11.784 9.054 32.195 1.00 89.69 218 PRO A C 1
ATOM 1731 O O . PRO A 1 218 ? -12.211 9.448 33.276 1.00 89.69 218 PRO A O 1
ATOM 1734 N N . LYS A 1 219 ? -11.955 9.758 31.066 1.00 89.62 219 LYS A N 1
ATOM 1735 C CA . LYS A 1 219 ? -12.661 11.047 31.001 1.00 89.62 219 LYS A CA 1
ATOM 1736 C C . LYS A 1 219 ? -14.112 10.931 30.530 1.00 89.62 219 LYS A C 1
ATOM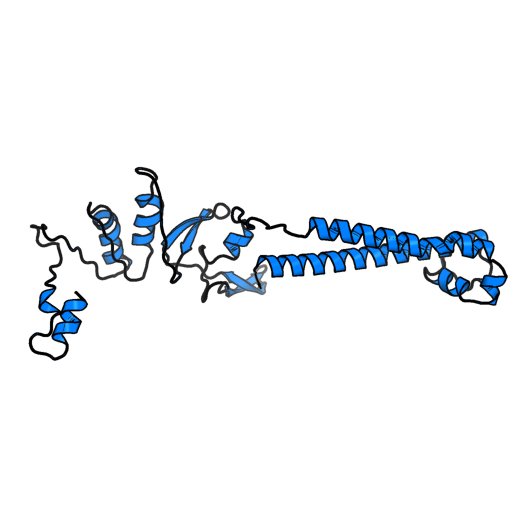 1738 O O . LYS A 1 219 ? -14.869 11.882 30.694 1.00 89.62 219 LYS A O 1
ATOM 1743 N N . GLY A 1 220 ? -14.500 9.808 29.929 1.00 91.44 220 GLY A N 1
ATOM 1744 C CA . GLY A 1 220 ? -15.833 9.609 29.351 1.00 91.44 220 GLY A CA 1
ATOM 1745 C C . GLY A 1 220 ? -16.082 10.365 28.036 1.00 91.44 220 GLY A C 1
ATOM 1746 O O . GLY A 1 220 ? -17.213 10.386 27.548 1.00 91.44 220 GLY A O 1
ATOM 1747 N N . GLU A 1 221 ? -15.062 11.001 27.451 1.00 93.31 221 GLU A N 1
ATOM 1748 C CA . GLU A 1 221 ? -15.200 11.786 26.216 1.00 93.31 221 GLU A CA 1
ATOM 1749 C C . GLU A 1 221 ? -15.545 10.883 25.020 1.00 93.31 221 GLU A C 1
ATOM 1751 O O . GLU A 1 221 ? -16.413 11.216 24.209 1.00 93.31 221 GLU A O 1
ATOM 1756 N N . LEU A 1 222 ? -14.913 9.709 24.926 1.00 94.75 222 LEU A N 1
ATOM 1757 C CA . LEU A 1 222 ? -15.161 8.749 23.849 1.00 94.75 222 LEU A CA 1
ATOM 1758 C C . LEU A 1 222 ? -16.532 8.102 23.999 1.00 94.75 222 LEU A C 1
ATOM 1760 O O . LEU A 1 222 ? -17.235 7.931 22.999 1.00 94.75 222 LEU A O 1
ATOM 1764 N N . TRP A 1 223 ? -16.933 7.778 25.232 1.00 94.88 223 TRP A N 1
ATOM 1765 C CA . TRP A 1 223 ? -18.273 7.267 25.510 1.00 94.88 223 TRP A CA 1
ATOM 1766 C C . TRP A 1 223 ? -19.343 8.234 24.999 1.00 94.88 223 TRP A C 1
ATOM 1768 O O . TRP A 1 223 ? -20.212 7.834 24.221 1.00 94.88 223 TRP A O 1
ATOM 1778 N N . ASN A 1 224 ? -19.245 9.509 25.377 1.00 94.75 224 ASN A N 1
ATOM 1779 C CA . ASN A 1 224 ? -20.228 10.529 25.012 1.00 94.75 224 ASN A CA 1
ATOM 1780 C C . ASN A 1 224 ? -20.319 10.746 23.495 1.00 94.75 224 ASN A C 1
ATOM 1782 O O . ASN A 1 224 ? -21.410 10.954 22.970 1.00 94.75 224 ASN A O 1
ATOM 1786 N N . LEU A 1 225 ? -19.193 10.661 22.782 1.00 96.50 225 LEU A N 1
ATOM 1787 C CA . LEU A 1 225 ? -19.139 10.938 21.345 1.00 96.50 225 LEU A CA 1
ATOM 1788 C C . LEU A 1 225 ? -19.483 9.732 20.462 1.00 96.50 225 LEU A C 1
ATOM 1790 O O . LEU A 1 225 ? -19.984 9.915 19.354 1.00 96.50 225 LEU A O 1
ATOM 1794 N N . THR A 1 226 ? -19.211 8.502 20.910 1.00 97.19 226 THR A N 1
ATOM 1795 C CA . THR A 1 226 ? -19.273 7.318 20.030 1.00 97.19 226 THR A CA 1
ATOM 1796 C C . THR A 1 226 ? -20.375 6.323 20.391 1.00 97.19 226 THR A C 1
ATOM 1798 O O . THR A 1 226 ? -20.936 5.692 19.491 1.00 97.19 226 THR A O 1
ATOM 1801 N N . SER A 1 227 ? -20.745 6.191 21.672 1.00 96.19 227 SER A N 1
ATOM 1802 C CA . SER A 1 227 ? -21.648 5.124 22.146 1.00 96.19 227 SER A CA 1
ATOM 1803 C C . SER A 1 227 ? -23.015 5.139 21.452 1.00 96.19 227 SER A C 1
ATOM 1805 O O . SER A 1 227 ? -23.501 4.097 21.006 1.00 96.19 227 SER A O 1
ATOM 1807 N N . GLY A 1 228 ? -23.608 6.326 21.292 1.00 9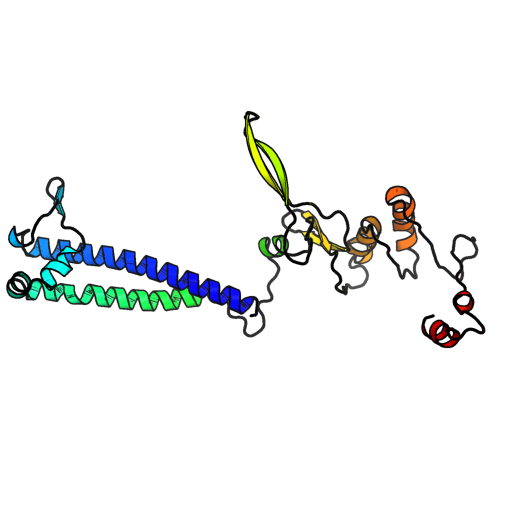6.94 228 GLY A N 1
ATOM 1808 C CA . GLY A 1 228 ? -24.902 6.507 20.636 1.00 96.94 228 GLY A CA 1
ATOM 1809 C C . GLY A 1 228 ? -24.884 6.075 19.171 1.00 96.94 228 GLY A C 1
ATOM 1810 O O . GLY A 1 228 ? -25.778 5.351 18.735 1.00 96.94 228 GLY A O 1
ATOM 1811 N N . TYR A 1 229 ? -23.842 6.446 18.421 1.00 97.62 229 TYR A N 1
ATOM 1812 C CA . TYR A 1 229 ? -23.686 6.029 17.026 1.00 97.62 229 TYR A CA 1
ATOM 1813 C C . TYR A 1 229 ? -23.493 4.512 16.916 1.00 97.62 229 TYR A C 1
ATOM 1815 O O . TYR A 1 229 ? -24.176 3.851 16.132 1.00 97.62 229 TYR A O 1
ATOM 1823 N N . ARG A 1 230 ? -22.622 3.931 17.752 1.00 97.06 230 ARG A N 1
ATOM 1824 C CA . ARG A 1 230 ? -22.378 2.480 17.757 1.00 97.06 230 ARG A CA 1
ATOM 1825 C C . ARG A 1 230 ? -23.649 1.684 18.079 1.00 97.06 230 ARG A C 1
ATOM 1827 O O . ARG A 1 230 ? -23.933 0.686 17.418 1.00 97.06 230 ARG A O 1
ATOM 1834 N N . LYS A 1 231 ? -24.472 2.154 19.020 1.00 97.06 231 LYS A N 1
ATOM 1835 C CA . LYS A 1 231 ? -25.757 1.520 19.356 1.00 97.06 231 LYS A CA 1
ATOM 1836 C C . LYS A 1 231 ? -26.805 1.703 18.257 1.00 97.06 231 LYS A C 1
ATOM 1838 O O . LYS A 1 231 ? -27.442 0.743 17.835 1.00 97.06 231 LYS A O 1
ATOM 1843 N N . ASN A 1 232 ? -27.007 2.933 17.792 1.00 97.75 232 ASN A N 1
ATOM 1844 C CA . ASN A 1 232 ? -28.161 3.269 16.958 1.00 97.75 232 ASN A CA 1
ATOM 1845 C C . ASN A 1 232 ? -27.915 3.040 15.465 1.00 97.75 232 ASN A C 1
ATOM 1847 O O . ASN A 1 232 ? -28.852 2.658 14.763 1.00 97.75 232 ASN A O 1
ATOM 1851 N N . VAL A 1 233 ? -26.685 3.244 14.987 1.00 96.38 233 VAL A N 1
ATOM 1852 C CA . VAL A 1 233 ? -26.309 3.115 13.571 1.00 96.38 233 VAL A CA 1
ATOM 1853 C C . VAL A 1 233 ? -25.636 1.774 13.305 1.00 96.38 233 VAL A C 1
ATOM 1855 O O . VAL A 1 233 ? -26.108 1.033 12.449 1.00 96.38 233 VAL A O 1
ATOM 1858 N N . LEU A 1 234 ? -24.600 1.412 14.074 1.00 95.38 234 LEU A N 1
ATOM 1859 C CA . LEU A 1 234 ? -23.923 0.114 13.904 1.00 95.38 234 LEU A CA 1
ATOM 1860 C C . LEU A 1 234 ? -24.701 -1.064 14.515 1.00 95.38 234 LEU A C 1
ATOM 1862 O O . LEU A 1 234 ? -24.321 -2.212 14.304 1.00 95.38 234 LEU A O 1
ATOM 1866 N N . LYS A 1 235 ? -25.782 -0.792 15.264 1.00 96.81 235 LYS A N 1
ATOM 1867 C CA . LYS A 1 235 ? -26.634 -1.799 15.928 1.00 96.81 235 LYS A CA 1
ATOM 1868 C C . LYS A 1 235 ? -25.868 -2.729 16.874 1.00 96.81 235 LYS A C 1
ATOM 1870 O O . LYS A 1 235 ? -26.257 -3.874 17.085 1.00 96.81 235 LYS A O 1
ATOM 1875 N N . GLN A 1 236 ? -24.785 -2.234 17.466 1.00 96.31 236 GLN A N 1
ATOM 1876 C CA . GLN A 1 236 ? -23.962 -3.004 18.391 1.00 96.31 236 GLN A CA 1
ATOM 1877 C C . GLN A 1 236 ? -24.490 -2.925 19.826 1.00 96.31 236 GLN A C 1
ATOM 1879 O O . GLN A 1 236 ? -25.142 -1.957 20.227 1.00 96.31 236 GLN A O 1
ATOM 1884 N N . LYS A 1 237 ? -24.151 -3.937 20.631 1.00 96.56 237 LYS A N 1
ATOM 1885 C CA . LYS A 1 237 ? -24.286 -3.867 22.090 1.00 96.56 237 LYS A CA 1
ATOM 1886 C C . LYS A 1 237 ? -23.205 -2.932 22.630 1.00 96.56 237 LYS A C 1
ATOM 1888 O O . LYS A 1 237 ? -22.034 -3.096 22.302 1.00 96.56 237 LYS A O 1
ATOM 1893 N N . VAL A 1 238 ? -23.599 -1.956 23.443 1.00 96.69 238 VAL A N 1
ATOM 1894 C CA . VAL A 1 238 ? -22.695 -0.932 23.981 1.00 96.69 238 VAL A CA 1
ATOM 1895 C C . VAL A 1 238 ? -22.872 -0.869 25.493 1.00 96.69 238 VAL A C 1
ATOM 1897 O O . VAL A 1 238 ? -23.985 -0.657 25.972 1.00 96.69 238 VAL A O 1
ATOM 1900 N N . LEU A 1 239 ? -21.782 -1.076 26.231 1.00 95.56 239 LEU A N 1
ATOM 1901 C CA . LEU A 1 239 ? -21.756 -1.145 27.691 1.00 95.56 239 LEU A CA 1
ATOM 1902 C C . LEU A 1 239 ? -20.735 -0.141 28.232 1.00 95.56 239 LEU A C 1
ATOM 1904 O O . LEU A 1 239 ? -19.625 -0.058 27.710 1.00 95.56 239 LEU A O 1
ATOM 1908 N N . LYS A 1 240 ? -21.106 0.604 29.277 1.00 94.19 240 LYS A N 1
ATOM 1909 C CA . LYS A 1 240 ? -20.194 1.479 30.027 1.00 94.19 240 LYS A CA 1
ATOM 1910 C C . LYS A 1 240 ? -19.829 0.792 31.328 1.00 94.19 240 LYS A C 1
ATOM 1912 O O . LYS A 1 240 ? -20.731 0.490 32.098 1.00 94.19 240 LYS A O 1
ATOM 1917 N N . PHE A 1 241 ? -18.547 0.609 31.614 1.00 93.56 241 PHE A N 1
ATOM 1918 C CA . PHE A 1 241 ? -18.099 0.201 32.942 1.00 93.56 241 PHE A CA 1
ATOM 1919 C C . PHE A 1 241 ? -17.538 1.416 33.680 1.00 93.56 241 PHE A C 1
ATOM 1921 O O . PHE A 1 241 ? -16.508 1.965 33.301 1.00 93.56 241 PHE A O 1
ATOM 1928 N N . GLN A 1 242 ? -18.254 1.870 34.706 1.00 93.06 242 GLN A N 1
ATOM 1929 C CA . GLN A 1 242 ? -17.869 3.016 35.526 1.00 93.06 242 GLN A CA 1
ATOM 1930 C C . GLN A 1 242 ? -18.234 2.692 36.984 1.00 93.06 242 GLN A C 1
ATOM 1932 O O . GLN A 1 242 ? -19.389 2.877 37.364 1.00 93.06 242 GLN A O 1
ATOM 1937 N N . PRO A 1 243 ? -17.288 2.193 37.803 1.00 89.62 243 PRO A N 1
ATOM 1938 C CA . PRO A 1 243 ? -17.587 1.667 39.141 1.00 89.62 243 PRO A CA 1
ATOM 1939 C C . PRO A 1 243 ? -18.262 2.665 40.088 1.00 89.62 243 PRO A C 1
ATOM 1941 O O . PRO A 1 243 ? -19.108 2.287 40.887 1.00 89.62 243 PRO A O 1
ATOM 1944 N N . LEU A 1 244 ? -17.917 3.950 39.970 1.00 89.62 244 LEU A N 1
ATOM 1945 C CA . LEU A 1 244 ? -18.453 5.028 40.812 1.00 89.62 244 LEU A CA 1
ATOM 1946 C C . LEU A 1 244 ? -19.739 5.658 40.246 1.00 89.62 244 LEU A C 1
ATOM 1948 O O . LEU A 1 244 ? -20.137 6.745 40.654 1.00 89.62 244 LEU A O 1
ATOM 1952 N N . CYS A 1 245 ? -20.364 5.025 39.253 1.00 88.69 245 CYS A N 1
ATOM 1953 C CA . CYS A 1 245 ? -21.548 5.548 38.584 1.00 88.69 245 CYS A CA 1
ATOM 1954 C C . CYS A 1 245 ? -22.803 5.348 39.445 1.00 88.69 245 CYS A C 1
ATOM 1956 O O . CYS A 1 245 ? -23.176 4.219 39.761 1.00 88.69 245 CYS A O 1
ATOM 1958 N N . THR A 1 246 ? -23.469 6.445 39.805 1.00 90.31 246 THR A N 1
ATOM 1959 C CA . THR A 1 246 ? -24.637 6.448 40.704 1.00 90.31 246 THR A CA 1
ATOM 1960 C C . THR A 1 246 ? -25.982 6.484 39.979 1.00 90.31 246 THR A C 1
ATOM 1962 O O . THR A 1 246 ? -27.002 6.159 40.577 1.00 90.31 246 THR A O 1
ATOM 1965 N N . ASP A 1 247 ? -26.003 6.831 38.691 1.00 91.44 247 ASP A N 1
ATOM 1966 C CA . ASP A 1 247 ? -27.226 6.972 37.882 1.00 91.44 247 ASP A CA 1
ATOM 1967 C C . ASP A 1 247 ? -27.773 5.633 37.337 1.00 91.44 247 ASP A C 1
ATOM 1969 O O . ASP A 1 247 ? -28.791 5.603 36.649 1.00 91.44 247 ASP A O 1
ATOM 1973 N N . GLY A 1 248 ? -27.089 4.517 37.618 1.00 89.25 248 GLY A N 1
ATOM 1974 C CA . GLY A 1 248 ? -27.469 3.180 37.156 1.00 89.25 248 GLY A CA 1
ATOM 1975 C C . GLY A 1 248 ? -27.198 2.897 35.672 1.00 89.25 248 GLY A C 1
ATOM 1976 O O . GLY A 1 248 ? -27.539 1.818 35.196 1.00 89.25 248 GLY A O 1
ATOM 1977 N N . SER A 1 249 ? -26.565 3.815 34.936 1.00 89.81 249 SER A N 1
ATOM 1978 C CA . SER A 1 249 ? -26.255 3.651 33.507 1.00 89.81 249 SER A CA 1
ATOM 1979 C C . SER A 1 249 ? -25.060 2.733 33.227 1.00 89.81 249 SER A C 1
ATOM 1981 O O . SER A 1 249 ? -24.871 2.295 32.090 1.00 89.81 249 SER A O 1
ATOM 1983 N N . ALA A 1 250 ? -24.228 2.462 34.236 1.00 93.44 250 ALA A N 1
ATOM 1984 C CA . ALA A 1 250 ? -23.069 1.593 34.105 1.00 93.44 250 ALA A CA 1
ATOM 1985 C C . ALA A 1 250 ? -23.437 0.110 34.250 1.00 93.44 250 ALA A C 1
ATOM 1987 O O . ALA A 1 250 ? -24.193 -0.292 35.136 1.00 93.44 250 ALA A O 1
ATOM 1988 N N . ALA A 1 251 ? -22.823 -0.713 33.406 1.00 94.25 251 ALA A N 1
ATOM 1989 C CA . ALA A 1 251 ? -22.748 -2.146 33.601 1.00 94.25 251 ALA A CA 1
ATOM 1990 C C . ALA A 1 251 ? -21.989 -2.466 34.896 1.00 94.25 251 ALA A C 1
ATOM 1992 O O . ALA A 1 251 ? -21.077 -1.745 35.308 1.00 94.25 251 ALA A O 1
ATOM 1993 N N . ARG A 1 252 ? -22.372 -3.580 35.518 1.00 90.88 252 ARG A N 1
ATOM 1994 C CA . ARG A 1 252 ? -21.736 -4.133 36.713 1.00 90.88 252 ARG A CA 1
ATOM 1995 C C . ARG A 1 252 ? -21.067 -5.438 36.320 1.00 90.88 252 ARG A C 1
ATOM 1997 O O . ARG A 1 252 ? -21.653 -6.218 35.573 1.00 90.88 252 ARG A O 1
ATOM 2004 N N . TRP A 1 253 ? -19.867 -5.660 36.827 1.00 90.19 253 TRP A N 1
ATOM 2005 C CA . TRP A 1 253 ? -19.132 -6.900 36.633 1.00 90.19 253 TRP A CA 1
ATOM 2006 C C . TRP A 1 253 ? -18.590 -7.348 37.984 1.00 90.19 253 TRP A C 1
ATOM 2008 O O . TRP A 1 253 ? -18.083 -6.526 38.748 1.00 90.19 253 TRP A O 1
ATOM 2018 N N . ASN A 1 254 ? -18.768 -8.630 38.287 1.00 91.31 254 ASN A N 1
ATOM 2019 C CA . ASN A 1 254 ? -18.221 -9.267 39.471 1.00 91.31 254 ASN A CA 1
ATOM 2020 C C . ASN A 1 254 ? -17.171 -10.282 39.002 1.00 91.31 254 ASN A C 1
ATOM 2022 O O . ASN A 1 254 ? -17.573 -11.352 38.553 1.00 91.31 254 ASN A O 1
ATOM 2026 N N . PRO A 1 255 ? -15.867 -9.986 39.124 1.00 91.19 255 PRO A N 1
ATOM 2027 C CA . PRO A 1 255 ? -14.814 -10.913 38.710 1.00 91.19 255 PRO A CA 1
ATOM 2028 C C . PRO A 1 255 ? -14.922 -12.279 39.399 1.00 91.19 255 PRO A C 1
ATOM 2030 O O . PRO A 1 255 ? -14.651 -13.305 38.791 1.00 91.19 255 PRO A O 1
ATOM 2033 N N . LEU A 1 256 ? -15.405 -12.312 40.648 1.00 91.69 256 LEU A N 1
ATOM 2034 C CA . LEU A 1 256 ? -15.574 -13.557 41.404 1.00 91.69 256 LEU A CA 1
ATOM 2035 C C . LEU A 1 256 ? -16.701 -14.444 40.864 1.00 91.69 256 LEU A C 1
ATOM 2037 O O . LEU A 1 256 ? -16.752 -15.620 41.203 1.00 91.69 256 LEU A O 1
ATOM 2041 N N . ALA A 1 257 ? -17.616 -13.897 40.059 1.00 92.38 257 ALA A N 1
ATOM 2042 C CA . ALA A 1 257 ? -18.665 -14.691 39.426 1.00 92.38 257 ALA A CA 1
ATOM 2043 C C . ALA A 1 257 ? -18.142 -15.533 38.251 1.00 92.38 257 ALA A C 1
ATOM 2045 O O . ALA A 1 257 ? -18.827 -16.468 37.853 1.00 92.38 257 ALA A O 1
ATOM 2046 N N . GLU A 1 258 ? -16.957 -15.217 37.717 1.00 93.12 258 GLU A N 1
ATOM 2047 C CA . GLU A 1 258 ? -16.309 -15.994 36.650 1.00 93.12 258 GLU A CA 1
ATOM 2048 C C . GLU A 1 258 ? -15.561 -17.223 37.202 1.00 93.12 258 GLU A C 1
ATOM 2050 O O . GLU A 1 258 ? -15.148 -18.085 36.435 1.00 93.12 258 GLU A O 1
ATOM 2055 N N . VAL A 1 259 ? -15.380 -17.314 38.528 1.00 94.31 259 VAL A N 1
ATOM 2056 C CA . VAL A 1 259 ? -14.663 -18.417 39.180 1.00 94.31 259 VAL A CA 1
ATOM 2057 C C . VAL A 1 259 ? -15.613 -19.581 39.435 1.00 94.31 259 VAL A C 1
ATOM 2059 O O . VAL A 1 259 ? -16.542 -19.476 40.244 1.00 94.31 259 VAL A O 1
ATOM 2062 N N . ASN A 1 260 ? -15.339 -20.730 38.813 1.00 92.12 260 ASN A N 1
ATOM 2063 C CA . ASN A 1 260 ? -16.081 -21.961 39.062 1.00 92.12 260 ASN A CA 1
ATOM 2064 C C . ASN A 1 260 ? -15.638 -22.589 40.385 1.00 92.12 260 ASN A C 1
ATOM 2066 O O . ASN A 1 260 ? -14.821 -23.512 40.442 1.00 92.12 260 ASN A O 1
ATOM 2070 N N . TYR A 1 261 ? -16.191 -22.059 41.473 1.00 92.19 261 TYR A N 1
ATOM 2071 C CA . TYR A 1 261 ? -15.852 -22.460 42.831 1.00 92.19 261 TYR A CA 1
ATOM 2072 C C . TYR A 1 261 ? -16.081 -23.963 43.066 1.00 92.19 261 TYR A C 1
ATOM 2074 O O . TYR A 1 261 ? -17.156 -24.494 42.778 1.00 92.19 261 TYR A O 1
ATOM 2082 N N . ARG A 1 262 ? -15.081 -24.629 43.660 1.00 93.31 262 ARG A N 1
ATOM 2083 C CA . ARG A 1 262 ? -15.017 -26.076 43.941 1.00 93.31 262 ARG A CA 1
ATOM 2084 C C . ARG A 1 262 ? -14.958 -26.966 42.704 1.00 93.31 262 ARG A C 1
ATOM 2086 O O . ARG A 1 262 ? -15.429 -28.104 42.738 1.00 93.31 262 ARG A O 1
ATOM 2093 N N . THR A 1 263 ? -14.351 -26.475 41.634 1.00 94.69 263 THR A N 1
ATOM 2094 C CA . THR A 1 263 ? -14.036 -27.280 40.450 1.00 94.69 263 THR A CA 1
ATOM 2095 C C . THR A 1 263 ? -12.527 -27.443 40.295 1.00 94.69 263 THR A C 1
ATOM 2097 O O . THR A 1 263 ? -11.734 -26.763 40.942 1.00 94.69 263 THR A O 1
ATOM 2100 N N . THR A 1 264 ? -12.106 -28.350 39.417 1.00 95.50 264 THR A N 1
ATOM 2101 C CA . THR A 1 264 ? -10.688 -28.506 39.057 1.00 95.50 264 THR A CA 1
ATOM 2102 C C . THR A 1 264 ? -10.131 -27.307 38.285 1.00 95.50 264 THR A C 1
ATOM 2104 O O . THR A 1 264 ? -8.917 -27.189 38.148 1.00 95.50 264 THR A O 1
ATOM 2107 N N . GLU A 1 265 ? -11.004 -26.433 37.782 1.00 94.00 265 GLU A N 1
ATOM 2108 C CA . GLU A 1 265 ? -10.667 -25.263 36.967 1.00 94.00 265 GLU A CA 1
ATOM 2109 C C . GLU A 1 265 ? -10.458 -24.003 37.824 1.00 94.00 265 GLU A C 1
ATOM 2111 O O . GLU A 1 265 ? -9.855 -23.047 37.351 1.00 94.00 265 GLU A O 1
ATOM 2116 N N . GLU A 1 266 ? -10.837 -24.029 39.111 1.00 93.56 266 GLU A N 1
ATOM 2117 C CA . GLU A 1 266 ? -10.840 -22.865 40.014 1.00 93.56 266 GLU A CA 1
ATOM 2118 C C . GLU A 1 266 ? -9.509 -22.093 40.024 1.00 93.56 266 GLU A C 1
ATOM 2120 O O . GLU A 1 266 ? -9.499 -20.866 39.946 1.00 93.56 266 GLU A O 1
ATOM 2125 N N . LEU A 1 267 ? -8.368 -22.791 40.068 1.00 92.62 267 LEU A N 1
ATOM 2126 C CA . LEU A 1 267 ? -7.053 -22.139 40.047 1.00 92.62 267 LEU A CA 1
ATOM 2127 C C . LEU A 1 267 ? -6.765 -21.446 38.705 1.00 92.62 267 LEU A C 1
ATOM 2129 O O . LEU A 1 267 ? -6.169 -20.371 38.687 1.00 92.62 267 LEU A O 1
ATOM 2133 N N . SER A 1 268 ? -7.181 -22.060 37.595 1.00 93.25 268 SER A N 1
ATOM 2134 C CA . SER A 1 268 ? -7.029 -21.499 36.249 1.00 93.25 268 SER A CA 1
ATOM 2135 C C . SER A 1 268 ? -7.938 -20.284 36.055 1.00 93.25 268 SER A C 1
ATOM 2137 O O . SER A 1 268 ? -7.505 -19.279 35.488 1.00 93.25 268 SER A O 1
ATOM 2139 N N . ASP A 1 269 ? -9.170 -20.350 36.563 1.00 93.00 269 ASP A N 1
ATOM 2140 C CA . ASP A 1 269 ? -10.133 -19.248 36.511 1.00 93.00 269 ASP A CA 1
ATOM 2141 C C . ASP A 1 269 ? -9.598 -18.026 37.267 1.00 93.00 269 ASP A C 1
ATOM 2143 O O . ASP A 1 269 ? -9.582 -16.921 36.729 1.00 93.00 269 ASP A O 1
ATOM 2147 N N . VAL A 1 270 ? -9.062 -18.228 38.479 1.00 92.25 270 VAL A N 1
ATOM 2148 C CA . VAL A 1 270 ? -8.477 -17.154 39.303 1.00 92.25 270 VAL A CA 1
ATOM 2149 C C . VAL A 1 270 ? -7.258 -16.504 38.640 1.00 92.25 270 VAL A C 1
ATOM 2151 O O . VAL A 1 270 ? -7.034 -15.314 38.824 1.00 92.25 270 VAL A O 1
ATOM 2154 N N . GLN A 1 271 ? -6.464 -17.252 37.870 1.00 91.75 271 GLN A N 1
ATOM 2155 C CA . GLN A 1 271 ? -5.319 -16.696 37.136 1.00 91.75 271 GLN A CA 1
ATOM 2156 C C . GLN A 1 271 ? -5.721 -15.894 35.892 1.00 91.75 271 GLN A C 1
ATOM 2158 O O . GLN A 1 271 ? -4.907 -15.128 35.375 1.00 91.75 271 GLN A O 1
ATOM 2163 N N . SER A 1 272 ? -6.938 -16.104 35.390 1.00 86.56 272 SER A N 1
ATOM 2164 C CA . SER A 1 272 ? -7.418 -15.522 34.134 1.00 86.56 272 SER A CA 1
ATOM 2165 C C . SER A 1 272 ? -8.178 -14.202 34.319 1.00 86.56 272 SER A C 1
ATOM 2167 O O . SER A 1 272 ? -8.389 -13.496 33.329 1.00 86.56 272 SER A O 1
ATOM 2169 N N . ILE A 1 273 ? -8.592 -13.876 35.551 1.00 81.38 273 ILE A N 1
ATOM 2170 C CA . ILE A 1 273 ? -9.304 -12.637 35.928 1.00 81.38 273 ILE A CA 1
ATOM 2171 C C . ILE A 1 273 ? -8.367 -11.560 36.481 1.00 81.38 273 ILE A C 1
ATOM 2173 O O . ILE A 1 273 ? -8.694 -10.368 36.271 1.00 81.38 273 ILE A O 1
#